Protein AF-K0TQQ1-F1 (afdb_monomer)

Organism: Thalassiosira oceanica (NCBI:txid159749)

Solvent-accessible surface area (backbone atoms only — not comparable to full-atom values): 15771 Å² total; per-residue (Å²): 135,83,80,78,79,53,70,60,58,41,36,35,46,51,37,26,49,46,42,56,73,59,80,45,99,63,53,73,68,54,31,51,54,29,46,53,53,37,49,53,55,50,52,54,41,43,74,73,67,47,50,73,66,57,50,53,50,52,37,48,56,51,58,74,69,50,59,64,51,52,68,71,52,56,49,26,61,75,73,63,38,57,64,65,47,47,65,67,34,40,88,76,68,37,65,69,63,57,68,18,22,38,92,35,50,33,34,59,57,32,58,31,28,50,69,62,42,49,69,62,41,49,43,43,40,54,75,57,45,71,60,70,49,55,22,43,64,48,43,32,23,55,52,36,20,48,74,68,34,57,80,80,52,86,39,70,43,42,43,49,42,38,22,45,50,43,76,82,80,72,86,29,61,68,70,49,22,56,53,43,52,53,50,51,73,50,35,77,50,63,79,38,96,51,34,46,22,26,22,28,30,33,85,42,81,94,48,62,88,48,46,75,40,49,24,38,26,74,39,76,39,73,98,74,58,27,34,36,33,29,33,67,54,82,59,52,71,51,76,40,52,74,80,25,57,40,89,48,44,30,41,56,69,52,52,67,48,48,69,48,77,55,97,92,38,81,46,80,47,76,41,89,41,60,69,57,34,30,48,54,50,53,54,68,75,73,111

Sequence (287 aa):
HRAKPSKEVLSQIDTYSAQVQGLKGIDEDGKMKCMVKLQELWSSLLNKGYTEDEIVDMVQEYRDSQNLMPAVIADALLDKDTQTILDWLGSPVDAGKLNCVYYGEATMLHITARHGNKELATLLLQYGADIDAYDSQGGPPILYALGQSHVLLVNEIVALLYEWGASLEHHVPGEAGAKLDINLQSLPMFHNEFVKRRCEIVNLNQRRDLIGQTCIVEKYIARKDRYKVTTEHARETFLVGRNNLKRRDRTPDDPGYYVTFEDGEYKRHTFESNGECQEFVRNLRSG

Structure (mmCIF, N/CA/C/O backbone):
data_AF-K0TQQ1-F1
#
_entry.id   AF-K0TQQ1-F1
#
loop_
_atom_site.group_PDB
_atom_site.id
_atom_site.type_symbol
_atom_site.label_atom_id
_atom_site.label_alt_id
_atom_site.label_comp_id
_atom_site.label_asym_id
_atom_site.label_entity_id
_atom_site.label_seq_id
_atom_site.pdbx_PDB_ins_code
_atom_site.Cartn_x
_atom_site.Cartn_y
_atom_site.Cartn_z
_atom_site.occupancy
_atom_site.B_iso_or_equiv
_atom_site.auth_seq_id
_atom_site.auth_comp_id
_atom_site.auth_asym_id
_atom_site.auth_atom_id
_atom_site.pdbx_PDB_model_num
ATOM 1 N N . HIS A 1 1 ? 23.947 -24.236 -23.560 1.00 59.44 1 HIS A N 1
ATOM 2 C CA . HIS A 1 1 ? 22.988 -23.118 -23.480 1.00 59.44 1 HIS A CA 1
ATOM 3 C C . HIS A 1 1 ? 23.346 -22.244 -22.293 1.00 59.44 1 HIS A C 1
ATOM 5 O O . HIS A 1 1 ? 23.400 -22.749 -21.178 1.00 59.44 1 HIS A O 1
ATOM 11 N N . ARG A 1 2 ? 23.665 -20.972 -22.540 1.00 79.69 2 ARG A N 1
ATOM 12 C CA . ARG A 1 2 ? 23.906 -19.969 -21.496 1.00 79.69 2 ARG A CA 1
ATOM 13 C C . ARG A 1 2 ? 22.564 -19.601 -20.854 1.00 79.69 2 ARG A C 1
ATOM 15 O O . ARG A 1 2 ? 21.592 -19.408 -21.579 1.00 79.69 2 ARG A O 1
ATOM 22 N N . ALA A 1 3 ? 22.492 -19.550 -19.525 1.00 84.56 3 ALA A N 1
ATOM 23 C CA . ALA A 1 3 ? 21.268 -19.147 -18.830 1.00 84.56 3 ALA A CA 1
ATOM 24 C C . ALA A 1 3 ? 20.987 -17.663 -19.097 1.00 84.56 3 ALA A C 1
ATOM 26 O O . ALA A 1 3 ? 21.895 -16.845 -18.905 1.00 84.56 3 ALA A O 1
ATOM 27 N N . LYS A 1 4 ? 19.761 -17.335 -19.537 1.00 88.25 4 LYS A N 1
ATOM 28 C CA . LYS A 1 4 ? 19.318 -15.946 -19.747 1.00 88.25 4 LYS A CA 1
ATOM 29 C C . LYS A 1 4 ? 19.509 -15.130 -18.455 1.00 88.25 4 LYS A C 1
ATOM 31 O O . LYS A 1 4 ? 19.364 -15.701 -17.369 1.00 88.25 4 LYS A O 1
ATOM 36 N N . PRO A 1 5 ? 19.853 -13.831 -18.539 1.00 91.94 5 PRO A N 1
ATOM 37 C CA . PRO A 1 5 ? 19.873 -12.961 -17.368 1.00 91.94 5 PRO A CA 1
ATOM 38 C C . PRO A 1 5 ? 18.491 -12.931 -16.713 1.00 91.94 5 PRO A C 1
ATOM 40 O O . PRO A 1 5 ? 17.479 -13.154 -17.379 1.00 91.94 5 PRO A O 1
ATOM 43 N N . SER A 1 6 ? 18.449 -12.674 -15.408 1.00 91.19 6 SER A N 1
ATOM 44 C CA . SER A 1 6 ? 17.175 -12.554 -14.704 1.00 91.19 6 SER A CA 1
ATOM 45 C C . SER A 1 6 ? 16.452 -11.261 -15.099 1.00 91.19 6 SER A C 1
ATOM 47 O O . SER A 1 6 ? 17.082 -10.315 -15.587 1.00 91.19 6 SER A O 1
ATOM 49 N N . LYS A 1 7 ? 15.131 -11.214 -14.877 1.00 88.06 7 LYS A N 1
ATOM 50 C CA . LYS A 1 7 ? 14.311 -10.025 -15.161 1.00 88.06 7 LYS A CA 1
ATOM 51 C C . LYS A 1 7 ? 14.858 -8.800 -14.418 1.00 88.06 7 LYS A C 1
ATOM 53 O O . LYS A 1 7 ? 14.960 -7.728 -15.003 1.00 88.06 7 LYS A O 1
ATOM 58 N N . GLU A 1 8 ? 15.295 -8.989 -13.175 1.00 86.56 8 GLU A N 1
ATOM 59 C CA . GLU A 1 8 ? 15.835 -7.931 -12.319 1.00 86.56 8 GLU A CA 1
ATOM 60 C C . GLU A 1 8 ? 17.095 -7.299 -12.926 1.00 86.56 8 GLU A C 1
ATOM 62 O O . GLU A 1 8 ? 17.234 -6.079 -12.939 1.00 86.56 8 GLU A O 1
ATOM 67 N N . VAL A 1 9 ? 17.997 -8.110 -13.494 1.00 90.94 9 VAL A N 1
ATOM 68 C CA . VAL A 1 9 ? 19.215 -7.602 -14.149 1.00 90.94 9 VAL A CA 1
ATOM 69 C C . VAL A 1 9 ? 18.868 -6.759 -15.377 1.00 90.94 9 VAL A C 1
ATOM 71 O O . VAL A 1 9 ? 19.431 -5.680 -15.555 1.00 90.94 9 VAL A O 1
ATOM 74 N N . LEU A 1 10 ? 17.939 -7.226 -16.218 1.00 93.19 10 LEU A N 1
ATOM 75 C CA . LEU A 1 10 ? 17.518 -6.497 -17.422 1.00 93.19 10 LEU A CA 1
ATOM 76 C C . LEU A 1 10 ? 16.821 -5.176 -17.062 1.00 93.19 10 LEU A C 1
ATOM 78 O O . LEU A 1 10 ? 17.121 -4.138 -17.649 1.00 93.19 10 LEU A O 1
ATOM 82 N N . SER A 1 11 ? 15.973 -5.204 -16.035 1.00 90.06 11 SER A N 1
ATOM 83 C CA . SER A 1 11 ? 15.287 -4.038 -15.472 1.00 90.06 11 SER A CA 1
ATOM 84 C C . SER A 1 11 ? 16.245 -2.980 -14.922 1.00 90.06 11 SER A C 1
ATOM 86 O O . SER A 1 11 ? 16.080 -1.780 -15.168 1.00 90.06 11 SER A O 1
ATOM 88 N N . GLN A 1 12 ? 17.300 -3.406 -14.221 1.00 90.50 12 GLN A N 1
ATOM 89 C CA . GLN A 1 12 ? 18.336 -2.502 -13.721 1.00 90.50 12 GLN A CA 1
ATOM 90 C C . GLN A 1 12 ? 19.129 -1.857 -14.858 1.00 90.50 12 GLN A C 1
ATOM 92 O O . GLN A 1 12 ? 19.356 -0.647 -14.829 1.00 90.50 12 GLN A O 1
ATOM 97 N N . ILE A 1 13 ? 19.514 -2.638 -15.875 1.00 93.50 13 ILE A N 1
ATOM 98 C CA . ILE A 1 13 ? 20.208 -2.112 -17.058 1.00 93.50 13 ILE A CA 1
ATOM 99 C C . ILE A 1 13 ? 19.345 -1.064 -17.761 1.00 93.50 13 ILE A C 1
ATOM 101 O O . ILE A 1 13 ? 19.844 0.021 -18.070 1.00 93.50 13 ILE A O 1
ATOM 105 N N . ASP A 1 14 ? 18.062 -1.354 -17.978 1.00 90.81 14 ASP A N 1
ATOM 106 C CA . ASP A 1 14 ? 17.124 -0.411 -18.583 1.00 90.81 14 ASP A CA 1
ATOM 107 C C . ASP A 1 14 ? 17.037 0.899 -17.782 1.00 90.81 14 ASP A C 1
ATOM 109 O O 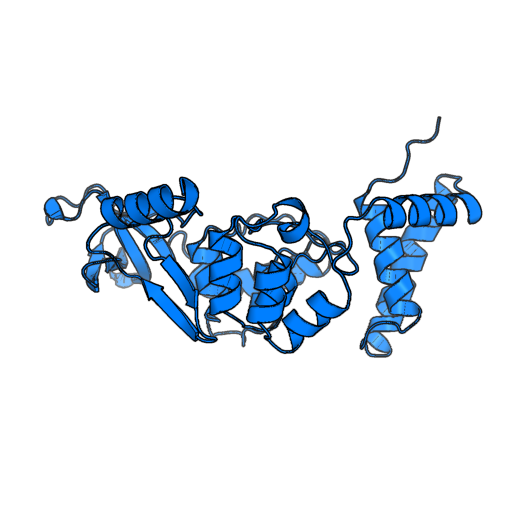. ASP A 1 14 ? 17.231 1.999 -18.310 1.00 90.81 14 ASP A O 1
ATOM 113 N N . THR A 1 15 ? 16.843 0.772 -16.469 1.00 87.69 15 THR A N 1
ATOM 114 C CA . THR A 1 15 ? 16.672 1.908 -15.558 1.00 87.69 15 THR A CA 1
ATOM 115 C C . THR A 1 15 ? 17.896 2.813 -15.519 1.00 87.69 15 THR A C 1
ATOM 117 O O . THR A 1 15 ? 17.761 4.032 -15.671 1.00 87.69 15 THR A O 1
ATOM 120 N N . TYR A 1 16 ? 19.090 2.239 -15.340 1.00 89.81 16 TYR A N 1
ATOM 121 C CA . TYR A 1 16 ? 20.320 3.025 -15.306 1.00 89.81 16 TYR A CA 1
ATOM 122 C C . TYR A 1 16 ? 20.626 3.638 -16.674 1.00 89.81 16 TYR A C 1
ATOM 124 O O . TYR A 1 16 ? 21.074 4.780 -16.730 1.00 89.81 16 TYR A O 1
ATOM 132 N N . SER A 1 17 ? 20.314 2.950 -17.779 1.00 89.62 17 SER A N 1
ATOM 133 C CA . SER A 1 17 ? 20.465 3.515 -19.128 1.00 89.62 17 SER A CA 1
ATOM 134 C C . SER A 1 17 ? 19.615 4.776 -19.307 1.00 89.62 17 SER A C 1
ATOM 136 O O . SER A 1 17 ? 20.131 5.809 -19.735 1.00 89.62 17 SER A O 1
ATOM 138 N N . ALA A 1 18 ? 18.338 4.734 -18.908 1.00 83.50 18 ALA A N 1
ATOM 139 C CA . ALA A 1 18 ? 17.440 5.889 -18.987 1.00 83.50 18 ALA A CA 1
ATOM 140 C C . ALA A 1 18 ? 17.898 7.060 -18.093 1.00 83.50 18 ALA A C 1
ATOM 142 O O . ALA A 1 18 ? 17.790 8.228 -18.475 1.00 83.50 18 ALA A O 1
ATOM 143 N N . GLN A 1 19 ? 18.433 6.757 -16.907 1.00 81.44 19 GLN A N 1
ATOM 144 C CA . GLN A 1 19 ? 18.984 7.750 -15.981 1.00 81.44 19 GLN A CA 1
ATOM 145 C C . GLN A 1 19 ? 20.238 8.436 -16.543 1.00 81.44 19 GLN A C 1
ATOM 147 O O . GLN A 1 19 ? 20.329 9.663 -16.512 1.00 81.44 19 GLN A O 1
ATOM 152 N N . VAL A 1 20 ? 21.168 7.670 -17.121 1.00 85.06 20 VAL A N 1
ATOM 153 C CA . VAL A 1 20 ? 22.395 8.201 -17.740 1.00 85.06 20 VAL A CA 1
ATOM 154 C C . VAL A 1 20 ? 22.085 9.062 -18.967 1.00 85.06 20 VAL A C 1
ATOM 156 O O . VAL A 1 20 ? 22.700 10.110 -19.149 1.00 85.06 20 VAL A O 1
ATOM 159 N N . GLN A 1 21 ? 21.095 8.676 -19.776 1.00 80.44 21 GLN A N 1
ATOM 160 C CA . GLN A 1 21 ? 20.674 9.424 -20.969 1.00 80.44 21 GLN A CA 1
ATOM 161 C C . GLN A 1 21 ? 19.912 10.728 -20.654 1.00 80.44 21 GLN A C 1
ATOM 163 O O . GLN A 1 21 ? 19.548 11.461 -21.570 1.00 80.44 21 GLN A O 1
ATOM 168 N N . GLY A 1 22 ? 19.699 11.058 -19.374 1.00 63.69 22 GLY A N 1
ATOM 169 C CA .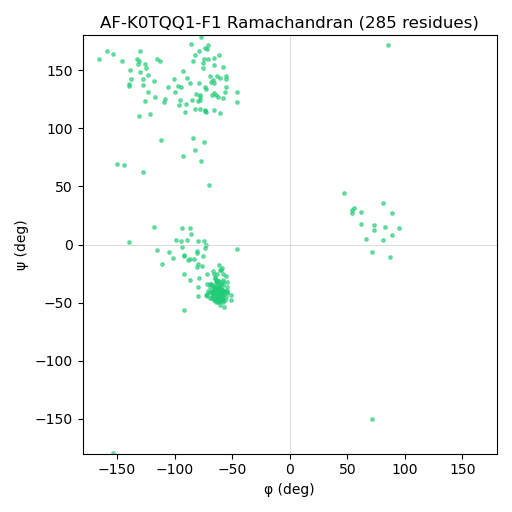 GLY A 1 22 ? 19.144 12.347 -18.956 1.00 63.69 22 GLY A CA 1
ATOM 170 C C . GLY A 1 22 ? 17.619 12.442 -19.010 1.00 63.69 22 GLY A C 1
ATOM 171 O O . GLY A 1 22 ? 17.081 13.538 -18.892 1.00 63.69 22 GLY A O 1
ATOM 172 N N . LEU A 1 23 ? 16.906 11.317 -19.126 1.00 55.50 23 LEU A N 1
ATOM 173 C CA . LEU A 1 23 ? 15.436 11.296 -19.096 1.00 55.50 23 LEU A CA 1
ATOM 174 C C . LEU A 1 23 ? 14.854 11.522 -17.682 1.00 55.50 23 LEU A C 1
ATOM 176 O O . LEU A 1 23 ? 13.636 11.567 -17.521 1.00 55.50 23 LEU A O 1
ATOM 180 N N . LYS A 1 24 ? 15.690 11.658 -16.639 1.00 57.50 24 LYS A N 1
ATOM 181 C CA . LYS A 1 24 ? 15.266 11.859 -15.240 1.00 57.50 24 LYS A CA 1
ATOM 182 C C . LYS A 1 24 ? 16.132 12.909 -14.531 1.00 57.50 24 LYS A C 1
ATOM 184 O O . LYS A 1 24 ? 17.340 12.949 -14.733 1.00 57.50 24 LYS A O 1
ATOM 189 N N . GLY A 1 25 ? 15.509 13.725 -13.673 1.00 56.88 25 GLY A N 1
ATOM 190 C CA . GLY A 1 25 ? 16.102 14.847 -12.922 1.00 56.88 25 GLY A CA 1
ATOM 191 C C . GLY A 1 25 ? 17.083 14.463 -11.805 1.00 56.88 25 GLY A C 1
ATOM 192 O O . GLY A 1 25 ? 16.920 14.898 -10.669 1.00 56.88 25 GLY A O 1
ATOM 193 N N . ILE A 1 26 ? 18.073 13.628 -12.119 1.00 65.75 26 ILE A N 1
ATOM 194 C CA . ILE A 1 26 ? 19.202 13.307 -11.242 1.00 65.75 26 ILE A CA 1
ATOM 195 C C . ILE A 1 26 ? 20.350 14.298 -11.465 1.00 65.75 26 ILE A C 1
ATOM 197 O O . ILE A 1 26 ? 20.601 14.734 -12.592 1.00 65.75 26 ILE A O 1
ATOM 201 N N . ASP A 1 27 ? 21.034 14.657 -10.382 1.00 76.19 27 ASP A N 1
ATOM 202 C CA . ASP A 1 27 ? 22.231 15.493 -10.434 1.00 76.19 27 ASP A CA 1
ATOM 203 C C . ASP A 1 27 ? 23.426 14.733 -11.039 1.00 76.19 27 ASP A C 1
ATOM 205 O O . ASP A 1 27 ? 23.366 13.531 -11.311 1.00 76.19 27 ASP A O 1
ATOM 209 N N . GLU A 1 28 ? 24.522 15.446 -11.300 1.00 79.75 28 GLU A N 1
ATOM 210 C CA . GLU A 1 28 ? 25.707 14.863 -11.945 1.00 79.75 28 GLU A CA 1
ATOM 211 C C . GLU A 1 28 ? 26.352 13.740 -11.107 1.00 79.75 28 GLU A C 1
ATOM 213 O O . GLU A 1 28 ? 26.854 12.765 -11.668 1.00 79.75 28 GLU A O 1
ATOM 218 N N . ASP A 1 29 ? 26.278 13.816 -9.773 1.00 81.00 29 ASP A N 1
ATOM 219 C CA . ASP A 1 29 ? 26.735 12.742 -8.878 1.00 81.00 29 ASP A CA 1
ATOM 220 C C . ASP A 1 29 ? 25.858 11.486 -9.014 1.00 81.00 29 ASP A C 1
ATOM 222 O O . ASP A 1 29 ? 26.361 10.369 -9.173 1.00 81.00 29 ASP A O 1
ATOM 226 N N . GLY A 1 30 ? 24.534 11.663 -9.037 1.00 78.69 30 GLY A N 1
ATOM 227 C CA . GLY A 1 30 ? 23.570 10.601 -9.293 1.00 78.69 30 GLY A CA 1
ATOM 228 C C . GLY A 1 30 ? 23.772 9.948 -10.659 1.00 78.69 30 GLY A C 1
ATOM 229 O O . GLY A 1 30 ? 23.767 8.718 -10.752 1.00 78.69 30 GLY A O 1
ATOM 230 N N . LYS A 1 31 ? 24.021 10.738 -11.713 1.00 82.25 31 LYS A N 1
ATOM 231 C CA . LYS A 1 31 ? 24.336 10.210 -13.053 1.00 82.25 31 LYS A CA 1
ATOM 232 C C . LYS A 1 31 ? 25.603 9.368 -13.039 1.00 82.25 31 LYS A C 1
ATOM 234 O O . LYS A 1 31 ? 25.588 8.257 -13.567 1.00 82.25 31 LYS A O 1
ATOM 239 N N . MET A 1 32 ? 26.667 9.851 -12.397 1.00 85.88 32 MET A N 1
ATOM 240 C CA . MET A 1 32 ? 27.931 9.119 -12.292 1.00 85.88 32 MET A CA 1
ATOM 241 C C . MET A 1 32 ? 27.744 7.769 -11.586 1.00 85.88 32 MET A C 1
ATOM 243 O O . MET A 1 32 ? 28.218 6.742 -12.071 1.00 85.88 32 MET A O 1
ATOM 247 N N . LYS A 1 33 ? 26.985 7.734 -10.485 1.00 85.31 33 LYS A N 1
ATOM 248 C CA . LYS A 1 33 ? 26.644 6.480 -9.788 1.00 85.31 33 LYS A CA 1
ATOM 249 C C . LYS A 1 33 ? 25.890 5.502 -10.692 1.00 85.31 33 LYS A C 1
ATOM 251 O O . LYS A 1 33 ? 26.224 4.317 -10.716 1.00 85.31 33 LYS A O 1
ATOM 256 N N . CYS A 1 34 ? 24.919 5.994 -11.464 1.00 85.50 34 CYS A N 1
ATOM 257 C CA . CYS A 1 34 ? 24.172 5.174 -12.420 1.00 85.50 34 CYS A CA 1
ATOM 258 C C . CYS A 1 34 ? 25.080 4.626 -13.530 1.00 85.50 34 CYS A C 1
ATOM 260 O O . CYS A 1 34 ? 24.966 3.453 -13.874 1.00 85.50 34 CYS A O 1
ATOM 262 N N . MET A 1 35 ? 26.018 5.431 -14.046 1.00 90.31 35 MET A N 1
ATOM 263 C CA . MET A 1 35 ? 26.999 4.982 -15.044 1.00 90.31 35 MET A CA 1
ATOM 264 C C . MET A 1 35 ? 27.863 3.834 -14.521 1.00 90.31 35 MET A C 1
ATOM 266 O O . MET A 1 35 ? 28.037 2.839 -15.221 1.00 90.31 35 MET A O 1
ATOM 270 N N . VAL A 1 36 ? 28.370 3.941 -13.289 1.00 91.88 36 VAL A N 1
ATOM 271 C CA . VAL A 1 36 ? 29.184 2.881 -12.672 1.00 91.88 36 VAL A CA 1
ATOM 272 C C . VAL A 1 36 ? 28.375 1.590 -12.536 1.00 91.88 36 VAL A C 1
ATOM 274 O O . VAL A 1 36 ? 28.842 0.526 -12.937 1.00 91.88 36 VAL A O 1
ATOM 277 N N . LYS A 1 37 ? 27.136 1.675 -12.038 1.00 90.69 37 LYS A N 1
ATOM 278 C CA . LYS A 1 37 ? 26.251 0.508 -11.893 1.00 90.69 37 LYS A CA 1
ATOM 279 C C . LYS A 1 37 ? 25.905 -0.134 -13.233 1.00 90.69 37 L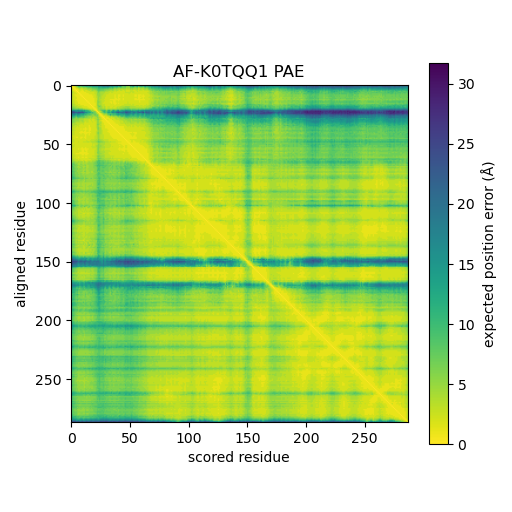YS A C 1
ATOM 281 O O . LYS A 1 37 ? 25.939 -1.358 -13.358 1.00 90.69 37 LYS A O 1
ATOM 286 N N . LEU A 1 38 ? 25.626 0.683 -14.246 1.00 93.75 38 LEU A N 1
ATOM 287 C CA . LEU A 1 38 ? 25.400 0.215 -15.607 1.00 93.75 38 LEU A CA 1
ATOM 288 C C . LEU A 1 38 ? 26.634 -0.528 -16.133 1.00 93.75 38 LEU A C 1
ATOM 290 O O . LEU A 1 38 ? 26.512 -1.651 -16.615 1.00 93.75 38 LEU A O 1
ATOM 294 N N . GLN A 1 39 ? 27.829 0.042 -15.964 1.00 94.81 39 GLN A N 1
ATOM 295 C CA . GLN A 1 39 ? 29.080 -0.582 -16.392 1.00 94.81 39 GLN A CA 1
ATOM 296 C C . GLN A 1 39 ? 29.341 -1.922 -15.684 1.00 94.81 39 GLN A C 1
ATOM 298 O O . GLN A 1 39 ? 29.777 -2.875 -16.333 1.00 94.81 39 GLN A O 1
ATOM 303 N N . GLU A 1 40 ? 29.061 -2.026 -14.382 1.00 95.00 40 GLU A N 1
ATOM 304 C CA . GLU A 1 40 ? 29.179 -3.274 -13.612 1.00 95.00 40 GLU A CA 1
ATOM 305 C C . GLU A 1 40 ? 28.270 -4.379 -14.179 1.00 95.00 40 GLU A C 1
ATOM 307 O O . GLU A 1 40 ? 28.724 -5.506 -14.410 1.00 95.00 40 GLU A O 1
ATOM 312 N N . LEU A 1 41 ? 27.000 -4.056 -14.449 1.00 95.19 41 LEU A N 1
ATOM 313 C CA . LEU A 1 41 ? 26.023 -5.003 -14.995 1.00 95.19 41 LEU A CA 1
ATOM 314 C C . LEU A 1 41 ? 26.397 -5.452 -16.411 1.00 95.19 41 LEU A C 1
ATOM 316 O O . LEU A 1 41 ? 26.406 -6.653 -16.688 1.00 95.19 41 LEU A O 1
ATOM 320 N N . TRP A 1 42 ? 26.778 -4.510 -17.277 1.00 96.62 42 TRP A N 1
ATOM 321 C CA . TRP A 1 42 ? 27.247 -4.815 -18.630 1.00 96.62 42 TRP A CA 1
ATOM 322 C C . TRP A 1 42 ? 28.489 -5.703 -18.602 1.00 96.62 42 TRP A C 1
ATOM 324 O O . TRP A 1 42 ? 28.502 -6.758 -19.231 1.00 96.62 42 TRP A O 1
ATOM 334 N N . SER A 1 43 ? 29.494 -5.354 -17.796 1.00 96.25 43 SER A N 1
ATOM 335 C CA . SER A 1 43 ? 30.724 -6.147 -17.662 1.00 96.25 43 SER A CA 1
ATOM 336 C C . SER A 1 43 ? 30.436 -7.567 -17.166 1.00 96.25 43 SER A C 1
ATOM 338 O O . SER A 1 43 ? 31.029 -8.530 -17.649 1.00 96.25 43 SER A O 1
ATOM 340 N N . SER A 1 44 ? 29.494 -7.726 -16.231 1.00 95.62 44 SER A N 1
ATOM 341 C CA . SER A 1 44 ? 29.055 -9.037 -15.739 1.00 95.62 44 SER A CA 1
ATOM 342 C C . SER A 1 44 ? 28.445 -9.904 -16.847 1.00 95.62 44 SER A C 1
ATOM 344 O O . SER A 1 44 ? 28.741 -11.099 -16.930 1.00 95.62 44 SER A O 1
ATOM 346 N N . LEU A 1 45 ? 27.630 -9.320 -17.732 1.00 96.56 45 LEU A N 1
ATOM 347 C CA . LEU A 1 45 ? 27.042 -10.035 -18.867 1.00 96.56 45 LEU A CA 1
ATOM 348 C C . LEU A 1 45 ? 28.077 -10.339 -19.959 1.00 96.56 45 LEU A C 1
ATOM 350 O O . LEU A 1 45 ? 28.151 -11.482 -20.413 1.00 96.56 45 LEU A O 1
ATOM 354 N N . LEU A 1 46 ? 28.937 -9.382 -20.309 1.00 96.06 46 LEU A N 1
ATOM 355 C CA . LEU A 1 46 ? 30.032 -9.595 -21.262 1.00 96.06 46 LEU A CA 1
ATOM 356 C C . LEU A 1 46 ? 30.969 -10.724 -20.795 1.00 96.06 46 LEU A C 1
ATOM 358 O O . LEU A 1 46 ? 31.300 -11.622 -21.566 1.00 96.06 46 LEU A O 1
ATOM 362 N N . ASN A 1 47 ? 31.305 -10.769 -19.501 1.00 95.31 47 ASN A N 1
ATOM 363 C CA . ASN A 1 47 ? 32.113 -11.844 -18.908 1.00 95.31 47 ASN A CA 1
ATOM 364 C C . ASN A 1 47 ? 31.410 -13.213 -18.918 1.00 95.31 47 ASN A C 1
ATOM 366 O O . ASN A 1 47 ? 32.072 -14.251 -18.930 1.00 95.31 47 ASN A O 1
ATOM 370 N N . LYS A 1 48 ? 30.071 -13.242 -18.941 1.00 95.25 48 LYS A N 1
ATOM 371 C CA . LYS A 1 48 ? 29.274 -14.461 -19.174 1.00 95.25 48 LYS A CA 1
ATOM 372 C C . LYS A 1 48 ? 29.186 -14.833 -20.664 1.00 95.25 48 LYS A C 1
ATOM 374 O O . LYS A 1 48 ? 28.517 -15.809 -21.009 1.00 95.25 48 LYS A O 1
ATOM 379 N N . GLY A 1 49 ? 29.858 -14.079 -21.532 1.00 94.94 49 GLY A N 1
ATOM 380 C CA . GLY A 1 49 ? 29.988 -14.304 -22.967 1.00 94.94 49 GLY A CA 1
ATOM 381 C C . GLY A 1 49 ? 28.895 -13.662 -23.815 1.00 94.94 49 GLY A C 1
ATOM 382 O O . GLY A 1 49 ? 28.804 -14.015 -24.987 1.00 94.94 49 GLY A O 1
ATOM 383 N N . TYR A 1 50 ? 28.021 -12.823 -23.239 1.00 96.69 50 TYR A N 1
ATOM 384 C CA . TYR A 1 50 ? 27.024 -12.072 -24.015 1.00 96.69 50 TYR A CA 1
ATOM 385 C C . TYR A 1 50 ? 27.720 -11.045 -24.912 1.00 96.69 50 TYR A C 1
ATOM 387 O O . TYR A 1 50 ? 28.709 -10.453 -24.488 1.00 96.69 50 TYR A O 1
ATOM 395 N N . THR A 1 51 ? 27.230 -10.836 -26.134 1.00 96.94 51 THR A N 1
ATOM 396 C CA . THR A 1 51 ? 27.648 -9.691 -26.959 1.00 96.94 51 THR A CA 1
ATOM 397 C C . THR A 1 51 ? 26.867 -8.438 -26.566 1.00 96.94 51 THR A C 1
ATOM 399 O O . THR A 1 51 ? 25.830 -8.525 -25.910 1.00 96.94 51 THR A O 1
ATOM 402 N N . GLU A 1 52 ? 27.354 -7.262 -26.966 1.00 96.00 52 GLU A N 1
ATOM 403 C CA . GLU A 1 52 ? 26.625 -6.005 -26.749 1.00 96.00 52 GLU A CA 1
ATOM 404 C C . GLU A 1 52 ? 25.245 -6.036 -27.420 1.00 96.00 52 GLU A C 1
ATOM 406 O O . GLU A 1 52 ? 24.254 -5.727 -26.763 1.00 96.00 52 GLU A O 1
ATOM 411 N N . ASP A 1 53 ? 25.167 -6.510 -28.669 1.00 96.88 53 ASP A N 1
ATOM 412 C CA . ASP A 1 53 ? 23.903 -6.653 -29.405 1.00 96.88 53 ASP A CA 1
ATOM 413 C C . ASP A 1 53 ? 22.919 -7.580 -28.675 1.00 96.88 53 ASP A C 1
ATOM 415 O O . ASP A 1 53 ? 21.760 -7.226 -28.490 1.00 96.88 53 ASP A O 1
ATOM 419 N N . GLU A 1 54 ? 23.387 -8.724 -28.156 1.00 96.25 54 GLU A N 1
ATOM 420 C CA . GLU A 1 54 ? 22.535 -9.632 -27.379 1.00 96.25 54 GLU A CA 1
ATOM 421 C C . GLU A 1 54 ? 21.991 -8.962 -26.108 1.00 96.25 54 GLU A C 1
ATOM 423 O O . GLU A 1 54 ? 20.852 -9.214 -25.716 1.00 96.25 54 GLU A O 1
ATOM 428 N N . ILE A 1 55 ? 22.793 -8.131 -25.432 1.00 96.06 55 ILE A N 1
ATOM 429 C CA . ILE A 1 55 ? 22.351 -7.397 -24.238 1.00 96.06 55 ILE A CA 1
ATOM 430 C C . ILE A 1 55 ? 21.289 -6.365 -24.621 1.00 96.06 55 ILE A C 1
ATOM 432 O O . ILE A 1 55 ? 20.260 -6.290 -23.948 1.00 96.06 55 ILE A O 1
ATOM 436 N N . VAL A 1 56 ? 21.515 -5.600 -25.692 1.00 95.31 56 VAL A N 1
ATOM 437 C CA . VAL A 1 56 ? 20.561 -4.600 -26.195 1.00 95.31 56 VAL A CA 1
ATOM 438 C C . VAL A 1 56 ? 19.238 -5.258 -26.574 1.00 95.31 56 VAL A C 1
ATOM 440 O O . VAL A 1 56 ? 18.192 -4.799 -26.115 1.00 95.31 56 VAL A O 1
ATOM 443 N N . ASP A 1 57 ? 19.282 -6.360 -27.323 1.00 96.06 57 ASP A N 1
ATOM 444 C CA . ASP A 1 57 ? 18.092 -7.098 -27.744 1.00 96.06 57 ASP A CA 1
ATOM 445 C C . ASP A 1 57 ? 17.310 -7.626 -26.536 1.00 96.06 57 ASP A C 1
ATOM 447 O O . ASP A 1 57 ? 16.102 -7.423 -26.445 1.00 96.06 57 ASP A O 1
ATOM 451 N N . MET A 1 58 ? 17.984 -8.221 -25.544 1.00 95.81 58 MET A N 1
ATOM 452 C CA . MET A 1 58 ? 17.317 -8.702 -24.325 1.00 95.81 58 MET A CA 1
ATOM 453 C C . MET A 1 58 ? 16.693 -7.570 -23.498 1.00 95.81 58 MET A C 1
ATOM 455 O O . MET A 1 58 ? 15.631 -7.758 -22.905 1.00 95.81 58 MET A O 1
ATOM 459 N N . VAL A 1 59 ? 17.342 -6.403 -23.423 1.00 93.50 59 VAL A N 1
ATOM 460 C CA . VAL A 1 59 ? 16.790 -5.228 -22.729 1.00 93.50 59 VAL A CA 1
ATOM 461 C C . VAL A 1 59 ? 15.591 -4.667 -23.495 1.00 93.50 59 VAL A C 1
ATOM 463 O O . VAL A 1 59 ? 14.614 -4.249 -22.875 1.00 93.50 59 VAL A O 1
ATOM 466 N N . GLN A 1 60 ? 15.626 -4.690 -24.827 1.00 92.38 60 GLN A N 1
ATOM 467 C CA . GLN A 1 60 ? 14.501 -4.259 -25.648 1.00 92.38 60 GLN A CA 1
ATOM 468 C C . GLN A 1 60 ? 13.312 -5.225 -25.537 1.00 92.38 60 GLN A C 1
ATOM 470 O O . GLN A 1 60 ? 12.205 -4.777 -25.255 1.00 92.38 60 GLN A O 1
ATOM 475 N N . GLU A 1 61 ? 13.543 -6.540 -25.621 1.00 93.25 61 GLU A N 1
ATOM 476 C CA . GLU A 1 61 ? 12.522 -7.566 -25.350 1.00 93.25 61 GLU A CA 1
ATOM 477 C C . GLU A 1 61 ? 11.899 -7.377 -23.958 1.00 93.25 61 GLU A C 1
ATOM 479 O O . GLU A 1 61 ? 10.683 -7.483 -23.777 1.00 93.25 61 GLU A O 1
ATOM 484 N N . TYR A 1 62 ? 12.731 -7.063 -22.960 1.00 91.56 62 TYR A N 1
ATOM 485 C CA . TYR A 1 62 ? 12.272 -6.760 -21.611 1.00 91.56 62 TYR A CA 1
ATOM 486 C C . TYR A 1 62 ? 11.339 -5.540 -21.582 1.00 91.56 62 TYR A C 1
ATOM 488 O O . TYR A 1 62 ? 10.257 -5.641 -20.994 1.00 91.56 62 TYR A O 1
ATOM 496 N N . ARG A 1 63 ? 11.707 -4.424 -22.229 1.00 87.69 63 ARG A N 1
ATOM 497 C CA . ARG A 1 63 ? 10.866 -3.214 -22.319 1.00 87.69 63 ARG A CA 1
ATOM 498 C C . ARG A 1 63 ? 9.527 -3.505 -22.976 1.00 87.69 63 ARG A C 1
ATOM 500 O O . ARG A 1 63 ? 8.495 -3.130 -22.428 1.00 87.69 63 ARG A O 1
ATOM 507 N N . ASP A 1 64 ? 9.554 -4.209 -24.101 1.00 89.06 64 ASP A N 1
ATOM 508 C CA . ASP A 1 64 ? 8.361 -4.521 -24.889 1.00 89.06 64 ASP A CA 1
ATOM 509 C C . ASP A 1 64 ? 7.406 -5.464 -24.135 1.00 89.06 64 ASP A C 1
ATOM 511 O O . ASP A 1 64 ? 6.204 -5.480 -24.392 1.00 89.06 64 ASP A O 1
ATOM 515 N N . SER A 1 65 ? 7.926 -6.225 -23.164 1.00 89.19 65 SER A N 1
ATOM 516 C CA . SER A 1 65 ? 7.124 -7.076 -22.277 1.00 89.19 65 SER A CA 1
ATOM 517 C C . SER A 1 65 ? 6.504 -6.347 -21.078 1.00 89.19 65 SER A C 1
ATOM 519 O O . SER A 1 65 ? 5.659 -6.930 -20.393 1.00 89.19 65 SER A O 1
ATOM 521 N N . GLN A 1 66 ? 6.915 -5.106 -20.778 1.00 86.62 66 GLN A N 1
ATOM 522 C CA . GLN A 1 66 ? 6.388 -4.376 -19.624 1.00 86.62 66 GLN A CA 1
ATOM 523 C C . GLN A 1 66 ? 5.008 -3.785 -19.915 1.00 86.62 66 GLN A C 1
ATOM 525 O O . GLN A 1 66 ? 4.758 -3.180 -20.956 1.00 86.62 66 GLN A O 1
ATOM 530 N N . ASN A 1 67 ? 4.123 -3.871 -18.924 1.00 89.12 67 ASN A N 1
ATOM 531 C CA . ASN A 1 67 ? 2.864 -3.139 -18.926 1.00 89.12 67 ASN A CA 1
ATOM 532 C C . ASN A 1 67 ? 3.105 -1.704 -18.435 1.00 89.12 67 ASN A C 1
ATOM 534 O O . ASN A 1 67 ? 2.955 -1.406 -17.247 1.00 89.12 67 ASN A O 1
ATOM 538 N N . LEU A 1 68 ? 3.575 -0.844 -19.339 1.00 89.94 68 LEU A N 1
ATOM 539 C CA . LEU A 1 68 ? 3.991 0.511 -18.994 1.00 89.94 68 LEU A CA 1
ATOM 540 C C . LEU A 1 68 ? 2.804 1.432 -18.704 1.00 89.94 68 LEU A C 1
ATOM 542 O O . LEU A 1 68 ? 1.831 1.503 -19.455 1.00 89.94 68 LEU A O 1
ATOM 546 N N . MET A 1 69 ? 2.940 2.200 -17.628 1.00 93.06 69 MET A N 1
ATOM 547 C CA . MET A 1 69 ? 2.043 3.296 -17.296 1.00 93.06 69 MET A CA 1
ATOM 548 C C . MET A 1 69 ? 2.120 4.386 -18.379 1.00 93.06 69 MET A C 1
ATOM 550 O O . MET A 1 69 ? 3.222 4.857 -18.682 1.00 93.06 69 MET A O 1
ATOM 554 N N . PRO A 1 70 ? 0.987 4.837 -18.948 1.00 93.06 70 PRO A N 1
ATOM 555 C CA . PRO A 1 70 ? 0.986 5.949 -19.893 1.00 93.06 70 PRO A CA 1
ATOM 556 C C . PRO A 1 70 ? 1.531 7.233 -19.256 1.00 93.06 70 PRO A C 1
ATOM 558 O O . PRO A 1 70 ? 1.225 7.525 -18.101 1.00 93.06 70 PRO A O 1
ATOM 561 N N . ALA A 1 71 ? 2.269 8.041 -20.025 1.00 89.75 71 ALA A N 1
ATOM 562 C CA . ALA A 1 71 ? 2.872 9.285 -19.529 1.00 89.75 71 ALA A CA 1
ATOM 563 C C . ALA A 1 71 ? 1.844 10.231 -18.884 1.00 89.75 71 ALA A C 1
ATOM 565 O O . ALA A 1 71 ? 2.089 10.741 -17.801 1.00 89.75 71 ALA A O 1
ATOM 566 N N . VAL A 1 72 ? 0.649 10.356 -19.476 1.00 94.12 72 VAL A N 1
ATOM 567 C CA . VAL A 1 72 ? -0.448 11.170 -18.920 1.00 94.12 72 VAL A CA 1
ATOM 568 C C . VAL A 1 72 ? -0.871 10.733 -17.511 1.00 94.12 72 VAL A C 1
ATOM 570 O O . VAL A 1 72 ? -1.241 11.566 -16.693 1.00 94.12 72 VAL A O 1
ATOM 573 N N . ILE A 1 73 ? -0.782 9.436 -17.199 1.00 95.88 73 ILE A N 1
ATOM 574 C CA . ILE A 1 73 ? -1.113 8.903 -15.870 1.00 95.88 73 ILE A CA 1
ATOM 575 C C . ILE A 1 73 ? 0.043 9.125 -14.897 1.00 95.88 73 ILE A C 1
ATOM 577 O O . ILE A 1 73 ? -0.189 9.436 -13.730 1.00 95.88 73 ILE A O 1
ATOM 581 N N . ALA A 1 74 ? 1.284 9.020 -15.378 1.00 90.75 74 ALA A N 1
ATOM 582 C CA . ALA A 1 74 ? 2.451 9.388 -14.588 1.00 90.75 74 ALA A CA 1
ATOM 583 C C . ALA A 1 74 ? 2.413 10.877 -14.201 1.00 90.75 74 ALA A C 1
ATOM 585 O O . ALA A 1 74 ? 2.606 11.189 -13.031 1.00 90.75 74 ALA A O 1
ATOM 586 N N . ASP A 1 75 ? 2.086 11.773 -15.135 1.00 91.56 75 ASP A N 1
ATOM 587 C CA . ASP A 1 75 ? 1.941 13.210 -14.872 1.00 91.56 75 ASP A CA 1
ATOM 588 C C . ASP A 1 75 ? 0.787 13.484 -13.895 1.00 91.56 75 ASP A C 1
ATOM 590 O O . ASP A 1 75 ? 0.976 14.177 -12.895 1.00 91.56 75 ASP A O 1
ATOM 594 N N . ALA A 1 76 ? -0.370 12.837 -14.085 1.00 95.62 76 ALA A N 1
ATOM 595 C CA . ALA A 1 76 ? -1.504 12.944 -13.165 1.00 95.62 76 ALA A CA 1
ATOM 596 C C . ALA A 1 76 ? -1.152 12.523 -11.722 1.00 95.62 76 ALA A C 1
ATOM 598 O O . ALA A 1 76 ? -1.627 13.136 -10.762 1.00 95.62 76 ALA A O 1
ATOM 599 N N . LEU A 1 77 ? -0.279 11.521 -11.533 1.00 93.06 77 LEU A N 1
ATOM 600 C CA . LEU A 1 77 ? 0.231 11.141 -10.207 1.00 93.06 77 LEU A CA 1
ATOM 601 C C . LEU A 1 77 ? 1.083 12.246 -9.565 1.00 93.06 77 LEU A C 1
ATOM 603 O O . LEU A 1 77 ? 1.018 12.429 -8.345 1.00 93.06 77 LEU A O 1
ATOM 607 N N . LEU A 1 78 ? 1.874 12.972 -10.361 1.00 88.00 78 LEU A N 1
ATOM 608 C CA . LEU A 1 78 ? 2.702 14.086 -9.887 1.00 88.00 78 LEU A CA 1
ATOM 609 C C . LEU A 1 78 ? 1.834 15.300 -9.526 1.00 88.00 78 LEU A C 1
ATOM 611 O O . LEU A 1 78 ? 2.029 15.885 -8.457 1.00 88.00 78 LEU A O 1
ATOM 615 N N . ASP A 1 79 ? 0.846 15.601 -10.369 1.00 90.38 79 ASP A N 1
ATOM 616 C CA . ASP A 1 79 ? -0.079 16.733 -10.233 1.00 90.38 79 ASP A CA 1
ATOM 617 C C . ASP A 1 79 ? -1.223 16.470 -9.238 1.00 90.38 79 ASP A C 1
ATOM 619 O O . ASP A 1 79 ? -1.967 17.382 -8.877 1.00 90.38 79 ASP A O 1
ATOM 623 N N . LYS A 1 80 ? -1.333 15.230 -8.740 1.00 89.88 80 LYS A N 1
ATOM 624 C CA . LYS A 1 80 ? -2.400 14.749 -7.844 1.00 89.88 80 LYS A CA 1
ATOM 625 C C . LYS A 1 80 ? -3.798 14.816 -8.474 1.00 89.88 80 LYS A C 1
ATOM 627 O O . LYS A 1 80 ? -4.797 14.885 -7.753 1.00 89.88 80 LYS A O 1
ATOM 632 N N . ASP A 1 81 ? -3.874 14.726 -9.800 1.00 95.19 81 ASP A N 1
ATOM 633 C CA . ASP A 1 81 ? -5.127 14.640 -10.546 1.00 95.19 81 ASP A CA 1
ATOM 634 C C . ASP A 1 81 ? -5.742 13.244 -10.389 1.00 95.19 81 ASP A C 1
ATOM 636 O O . ASP A 1 81 ? -5.503 12.303 -11.147 1.00 95.19 81 ASP A O 1
ATOM 640 N N . THR A 1 82 ? -6.534 13.113 -9.331 1.00 96.19 82 THR A N 1
ATOM 641 C CA . THR A 1 82 ? -7.162 11.849 -8.944 1.00 96.19 82 THR A CA 1
ATOM 642 C C . THR A 1 82 ? -8.243 11.437 -9.936 1.00 96.19 82 THR A C 1
ATOM 644 O O . THR A 1 82 ? -8.384 10.247 -10.203 1.00 96.19 82 THR A O 1
ATOM 647 N N . GLN A 1 83 ? -8.967 12.396 -10.521 1.00 96.50 83 GLN A N 1
ATOM 648 C CA . GLN A 1 83 ? -10.042 12.098 -11.465 1.00 96.50 83 GLN A CA 1
ATOM 649 C C . GLN A 1 83 ? -9.479 11.413 -12.711 1.00 96.50 83 GLN A C 1
ATOM 651 O O . GLN A 1 83 ? -9.933 10.326 -13.054 1.00 96.50 83 GLN A O 1
ATOM 656 N N . THR A 1 84 ? -8.427 11.977 -13.313 1.00 97.44 84 THR A N 1
ATOM 657 C CA . THR A 1 84 ? -7.780 11.388 -14.496 1.00 97.44 84 THR A CA 1
ATOM 658 C C . THR A 1 84 ? -7.270 9.968 -14.228 1.00 97.44 84 THR A C 1
ATOM 660 O O . THR A 1 84 ? -7.417 9.080 -15.071 1.00 97.44 84 THR A O 1
ATOM 663 N N . ILE A 1 85 ? -6.702 9.719 -13.042 1.00 97.19 85 ILE A N 1
ATOM 664 C CA . ILE A 1 85 ? -6.220 8.385 -12.653 1.00 97.19 85 ILE A CA 1
ATOM 665 C C . ILE A 1 85 ? -7.387 7.398 -12.543 1.00 97.19 85 ILE A C 1
ATOM 667 O O . ILE A 1 85 ? -7.305 6.293 -13.079 1.00 97.19 85 ILE A O 1
ATOM 671 N N . LEU A 1 86 ? -8.469 7.779 -11.860 1.00 96.56 86 LEU A N 1
ATOM 672 C CA . LEU A 1 86 ? -9.623 6.905 -11.647 1.00 96.56 86 LEU A CA 1
ATOM 673 C C . LEU A 1 86 ? -10.400 6.638 -12.940 1.00 96.56 86 LEU A C 1
ATOM 675 O O . LEU A 1 86 ? -10.757 5.488 -13.196 1.00 96.56 86 LEU A O 1
ATOM 679 N N . ASP A 1 87 ? -10.583 7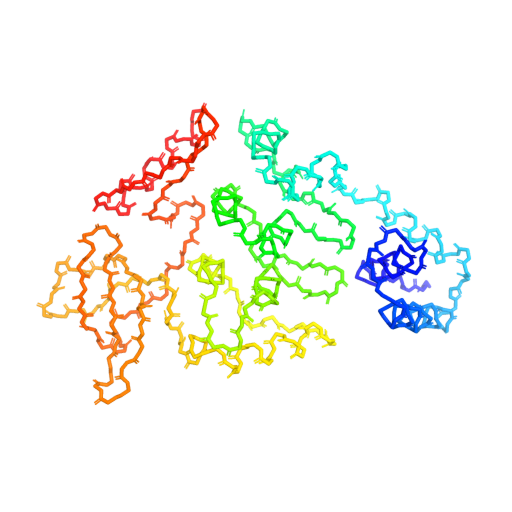.653 -13.785 1.00 96.25 87 ASP A N 1
ATOM 680 C CA . ASP A 1 87 ? -11.200 7.511 -15.109 1.00 96.25 87 ASP A CA 1
ATOM 681 C C . ASP A 1 87 ? -10.422 6.513 -15.969 1.00 96.25 87 ASP A C 1
ATOM 683 O O . ASP A 1 87 ? -11.001 5.676 -16.667 1.00 96.25 87 ASP A O 1
ATOM 687 N N . TRP A 1 88 ? -9.089 6.562 -15.890 1.00 96.88 88 TRP A N 1
ATOM 688 C CA . TRP A 1 88 ? -8.238 5.628 -16.608 1.00 96.88 88 TRP A CA 1
ATOM 689 C C . TRP A 1 88 ? -8.283 4.215 -16.026 1.00 96.88 88 TRP A C 1
ATOM 691 O O . TRP A 1 88 ? -8.390 3.263 -16.803 1.00 96.88 88 TRP A O 1
ATOM 701 N N . LEU A 1 89 ? -8.223 4.058 -14.697 1.00 96.56 89 LEU A N 1
ATOM 702 C CA . LEU A 1 89 ? -8.326 2.757 -14.021 1.00 96.56 89 LEU A CA 1
ATOM 703 C C . LEU A 1 89 ? -9.662 2.060 -14.320 1.00 96.56 89 LEU A C 1
ATOM 705 O O . LEU A 1 89 ? -9.684 0.839 -14.476 1.00 96.56 89 LEU A O 1
ATOM 709 N N . GLY A 1 90 ? -10.735 2.836 -14.478 1.00 94.44 90 GLY A N 1
ATOM 710 C CA . GLY A 1 90 ? -12.073 2.354 -14.800 1.00 94.44 90 GLY A CA 1
ATOM 711 C C . GLY A 1 90 ? -12.885 1.925 -13.575 1.00 94.44 90 GLY A C 1
ATOM 712 O O . GLY A 1 90 ? -12.386 1.858 -12.452 1.00 94.44 90 GLY A O 1
ATOM 713 N N . SER A 1 91 ? -14.165 1.636 -13.817 1.00 90.81 91 SER A N 1
ATOM 714 C CA . SER A 1 91 ? -15.106 1.109 -12.826 1.00 90.81 91 SER A CA 1
ATOM 715 C C . SER A 1 91 ? -15.842 -0.107 -13.419 1.00 90.81 91 SER A C 1
ATOM 717 O O . SER A 1 91 ? -16.612 0.077 -14.367 1.00 90.81 91 SER A O 1
ATOM 719 N N . PRO A 1 92 ? -15.589 -1.341 -12.934 1.00 91.19 92 PRO A N 1
ATOM 720 C CA . PRO A 1 92 ? -14.629 -1.689 -11.882 1.00 91.19 92 PRO A CA 1
ATOM 721 C C . PRO A 1 92 ? -13.173 -1.433 -12.304 1.00 91.19 92 PRO A C 1
ATOM 723 O O . PRO A 1 92 ? -12.865 -1.342 -13.492 1.00 91.19 92 PRO A O 1
ATOM 726 N N . VAL A 1 93 ? -12.281 -1.330 -11.315 1.00 93.88 93 VAL A N 1
ATOM 727 C CA . VAL A 1 93 ? -10.851 -1.087 -11.548 1.00 93.88 93 VAL A CA 1
ATOM 728 C C . VAL A 1 93 ? -10.229 -2.238 -12.331 1.00 93.88 93 VAL A C 1
ATOM 730 O O . VAL A 1 93 ? -10.303 -3.402 -11.932 1.00 93.88 93 VAL A O 1
ATOM 733 N N . ASP A 1 94 ? -9.568 -1.899 -13.432 1.00 94.94 94 ASP A N 1
ATOM 734 C CA . ASP A 1 94 ? -8.789 -2.837 -14.230 1.00 94.94 94 ASP A CA 1
ATOM 735 C C . ASP A 1 94 ? -7.485 -3.194 -13.495 1.00 94.94 94 ASP A C 1
ATOM 737 O O . ASP A 1 94 ? -6.603 -2.356 -13.286 1.00 94.94 94 ASP A O 1
ATOM 741 N N . ALA A 1 95 ? -7.351 -4.462 -13.100 1.00 91.25 95 ALA A N 1
ATOM 742 C CA . ALA A 1 95 ? -6.182 -4.956 -12.373 1.00 91.25 95 ALA A CA 1
ATOM 743 C C . ALA A 1 95 ? -4.882 -4.893 -13.195 1.00 91.25 95 ALA A C 1
ATOM 745 O O . ALA A 1 95 ? -3.802 -4.744 -12.624 1.00 91.25 95 ALA A O 1
ATOM 746 N N . GLY A 1 96 ? -4.964 -4.995 -14.526 1.00 92.38 96 GLY A N 1
ATOM 747 C CA . GLY A 1 96 ? -3.819 -4.795 -15.408 1.00 92.38 96 GLY A CA 1
ATOM 748 C C . GLY A 1 96 ? -3.350 -3.347 -15.348 1.00 92.38 96 GLY A C 1
ATOM 749 O O . GLY A 1 96 ? -2.167 -3.086 -15.154 1.00 92.38 96 GLY A O 1
ATOM 750 N N . LYS A 1 97 ? -4.279 -2.393 -15.418 1.00 95.56 97 LYS A N 1
ATOM 751 C CA . LYS A 1 97 ? -3.969 -0.966 -15.271 1.00 95.56 97 LYS A CA 1
ATOM 752 C C . LYS A 1 97 ? -3.447 -0.615 -13.879 1.00 95.56 97 LYS A C 1
ATOM 754 O O . LYS A 1 97 ? -2.484 0.135 -13.775 1.00 95.56 97 LYS A O 1
ATOM 759 N N . LEU A 1 98 ? -4.021 -1.174 -12.817 1.00 95.19 98 LEU A N 1
ATOM 760 C CA . LEU A 1 98 ? -3.571 -0.921 -11.443 1.00 95.19 98 LEU A CA 1
ATOM 761 C C . LEU A 1 98 ? -2.123 -1.375 -11.203 1.00 95.19 98 LEU A C 1
ATOM 763 O O . LEU A 1 98 ? -1.361 -0.693 -10.521 1.00 95.19 98 LEU A O 1
ATOM 767 N N . ASN A 1 99 ? -1.746 -2.506 -11.803 1.00 90.38 99 ASN A N 1
ATOM 768 C CA . ASN A 1 99 ? -0.416 -3.103 -11.684 1.00 90.38 99 ASN A CA 1
ATOM 769 C C . ASN A 1 99 ? 0.542 -2.671 -12.805 1.00 90.38 99 ASN A C 1
ATOM 771 O O . ASN A 1 99 ? 1.587 -3.296 -12.995 1.00 90.38 99 ASN A O 1
ATOM 775 N N . CYS A 1 100 ? 0.203 -1.628 -13.571 1.00 92.88 100 CYS A N 1
ATOM 776 C CA . CYS A 1 100 ? 1.139 -1.071 -14.538 1.00 92.88 100 CYS A CA 1
ATOM 777 C C . CYS A 1 100 ? 2.339 -0.438 -13.821 1.00 92.88 100 CYS A C 1
ATOM 779 O O . CYS A 1 100 ? 2.261 0.001 -12.667 1.00 92.88 100 CYS A O 1
ATOM 781 N N . VAL A 1 101 ? 3.463 -0.387 -14.525 1.00 92.12 101 VAL A N 1
ATOM 782 C CA . VAL A 1 101 ? 4.715 0.130 -13.980 1.00 92.12 101 VAL A CA 1
ATOM 783 C C . VAL A 1 101 ? 5.190 1.347 -14.752 1.00 92.12 101 VAL A C 1
ATOM 785 O O . VAL A 1 101 ? 5.112 1.417 -15.975 1.00 92.12 101 VAL A O 1
ATOM 788 N N . TYR A 1 102 ? 5.715 2.319 -14.025 1.00 88.44 102 TYR A N 1
ATOM 789 C CA . TYR A 1 102 ? 6.508 3.401 -14.578 1.00 88.44 102 TYR A CA 1
ATOM 790 C C . TYR A 1 102 ? 7.981 2.977 -14.694 1.00 88.44 102 TYR A C 1
ATOM 792 O O . TYR A 1 102 ? 8.378 1.917 -14.206 1.00 88.44 102 TYR A O 1
ATOM 800 N N . TYR A 1 103 ? 8.812 3.807 -15.332 1.00 80.75 103 TYR A N 1
ATOM 801 C CA . TYR A 1 103 ? 10.231 3.518 -15.558 1.00 80.75 103 TYR A CA 1
ATOM 802 C C . TYR A 1 103 ? 10.946 2.981 -14.314 1.00 80.75 103 TYR A C 1
ATOM 804 O O . TYR A 1 103 ? 11.059 3.692 -13.308 1.00 80.75 103 TYR A O 1
ATOM 812 N N . GLY A 1 104 ? 11.534 1.794 -14.460 1.00 82.06 104 GLY A N 1
ATOM 813 C CA . GLY A 1 104 ? 12.220 1.070 -13.397 1.00 82.06 104 GLY A CA 1
ATOM 814 C C . GLY A 1 104 ? 11.290 0.296 -12.474 1.00 82.06 104 GLY A C 1
ATOM 815 O O . GLY A 1 104 ? 11.569 0.235 -11.285 1.00 82.06 104 GLY A O 1
ATOM 816 N N . GLU A 1 105 ? 10.209 -0.272 -13.016 1.00 89.62 105 GLU A N 1
ATOM 817 C CA . GLU A 1 105 ? 9.223 -1.119 -12.318 1.00 89.62 105 GLU A CA 1
ATOM 818 C C . GLU A 1 105 ? 8.463 -0.429 -11.169 1.00 89.62 105 GLU A C 1
ATOM 820 O O . GLU A 1 105 ? 7.832 -1.076 -10.340 1.00 89.62 105 GLU A O 1
ATOM 825 N N . ALA A 1 106 ? 8.469 0.905 -11.121 1.00 91.38 106 ALA A N 1
ATOM 826 C CA . ALA A 1 106 ? 7.774 1.646 -10.075 1.00 91.38 106 ALA A CA 1
ATOM 827 C C . ALA A 1 106 ? 6.252 1.605 -10.292 1.00 91.38 106 ALA A C 1
ATOM 829 O O . ALA A 1 106 ? 5.746 2.161 -11.264 1.00 91.38 106 ALA A O 1
ATOM 830 N N . THR A 1 107 ? 5.507 0.987 -9.377 1.00 95.50 107 THR A N 1
ATOM 831 C CA . THR A 1 107 ? 4.031 0.991 -9.409 1.00 95.50 107 THR A CA 1
ATOM 832 C C . THR A 1 107 ? 3.455 2.364 -9.040 1.00 95.50 107 THR A C 1
ATOM 834 O O . THR A 1 107 ? 4.157 3.218 -8.486 1.00 95.50 107 THR A O 1
ATOM 837 N N . MET A 1 108 ? 2.151 2.572 -9.265 1.00 96.12 108 MET A N 1
ATOM 838 C CA . MET A 1 108 ? 1.456 3.781 -8.793 1.00 96.12 108 MET A CA 1
ATOM 839 C C . MET A 1 108 ? 1.707 4.042 -7.306 1.00 96.12 108 MET A C 1
ATOM 841 O O . MET A 1 108 ? 2.032 5.164 -6.928 1.00 96.12 108 MET A O 1
ATOM 845 N N . LEU A 1 109 ? 1.646 2.995 -6.473 1.00 97.19 109 LEU A N 1
ATOM 846 C CA . LEU A 1 109 ? 1.813 3.128 -5.029 1.00 97.19 109 LEU A CA 1
ATOM 847 C C . LEU A 1 109 ? 3.211 3.641 -4.645 1.00 97.19 109 LEU A C 1
ATOM 849 O O . LEU A 1 109 ? 3.315 4.424 -3.705 1.00 97.19 109 LEU A O 1
ATOM 853 N N . HIS A 1 110 ? 4.268 3.298 -5.394 1.00 94.75 110 HIS A N 1
ATOM 854 C CA . HIS A 1 110 ? 5.607 3.868 -5.185 1.00 94.75 110 HIS A CA 1
ATOM 855 C C . HIS A 1 110 ? 5.621 5.385 -5.403 1.00 94.75 110 HIS A C 1
ATOM 857 O O . HIS A 1 110 ? 6.149 6.139 -4.580 1.00 94.75 110 HIS A O 1
ATOM 863 N N . ILE A 1 111 ? 5.037 5.837 -6.518 1.00 92.94 111 ILE A N 1
ATOM 864 C CA . ILE A 1 111 ? 5.002 7.253 -6.905 1.00 92.94 111 ILE A CA 1
ATOM 865 C C . ILE A 1 111 ? 4.149 8.036 -5.901 1.00 92.94 111 ILE A C 1
ATOM 867 O O . ILE A 1 111 ? 4.596 9.042 -5.347 1.00 92.94 111 ILE A O 1
ATOM 871 N N . THR A 1 112 ? 2.958 7.526 -5.587 1.00 94.19 112 THR A N 1
ATOM 872 C CA . THR A 1 112 ? 2.043 8.114 -4.607 1.00 94.19 112 THR A CA 1
ATOM 873 C C . THR A 1 112 ? 2.675 8.198 -3.213 1.00 94.19 112 THR A C 1
ATOM 875 O O . THR A 1 112 ? 2.577 9.240 -2.558 1.00 94.19 112 THR A O 1
ATOM 878 N N . ALA A 1 113 ? 3.378 7.146 -2.774 1.00 93.81 113 ALA A N 1
ATOM 879 C CA . ALA A 1 113 ? 4.060 7.114 -1.483 1.00 93.81 113 ALA A CA 1
ATOM 880 C C . ALA A 1 113 ? 5.182 8.156 -1.390 1.00 93.81 113 ALA A C 1
ATOM 882 O O . ALA A 1 113 ? 5.283 8.869 -0.389 1.00 93.81 113 ALA A O 1
ATOM 883 N N . ARG A 1 114 ? 5.978 8.306 -2.459 1.00 90.50 114 ARG A N 1
ATOM 884 C CA . ARG A 1 114 ? 7.024 9.335 -2.559 1.00 90.50 114 ARG A CA 1
ATOM 885 C C . ARG A 1 114 ? 6.460 10.755 -2.454 1.00 90.50 114 ARG A C 1
ATOM 887 O O . ARG A 1 114 ? 7.141 11.632 -1.932 1.00 90.50 114 ARG A O 1
ATOM 894 N N . HIS A 1 115 ? 5.257 10.989 -2.975 1.00 87.38 115 HIS A N 1
ATOM 895 C CA . HIS A 1 115 ? 4.640 12.318 -3.074 1.00 87.38 115 HIS A CA 1
ATOM 896 C C . HIS A 1 115 ? 3.725 12.665 -1.891 1.00 87.38 115 HIS A C 1
ATOM 898 O O . HIS A 1 115 ? 3.180 13.771 -1.830 1.00 87.38 115 HIS A O 1
ATOM 904 N N . GLY A 1 116 ? 3.545 11.742 -0.943 1.00 89.25 116 GLY A N 1
ATOM 905 C CA . GLY A 1 116 ? 2.770 12.011 0.264 1.00 89.25 116 GLY A CA 1
ATOM 906 C C . GLY A 1 116 ? 1.255 12.086 0.047 1.00 89.25 116 GLY A C 1
ATOM 907 O O . GLY A 1 116 ? 0.569 12.648 0.895 1.00 89.25 116 GLY A O 1
ATOM 908 N N . ASN A 1 117 ? 0.716 11.587 -1.074 1.00 91.06 117 ASN A N 1
ATOM 909 C CA . ASN A 1 117 ? -0.725 11.657 -1.351 1.00 91.06 117 ASN A CA 1
ATOM 910 C C . ASN A 1 117 ? -1.463 10.487 -0.678 1.00 91.06 117 ASN A C 1
ATOM 912 O O . ASN A 1 117 ? -1.570 9.388 -1.223 1.00 91.06 117 ASN A O 1
ATOM 916 N N . LYS A 1 118 ? -1.929 10.719 0.5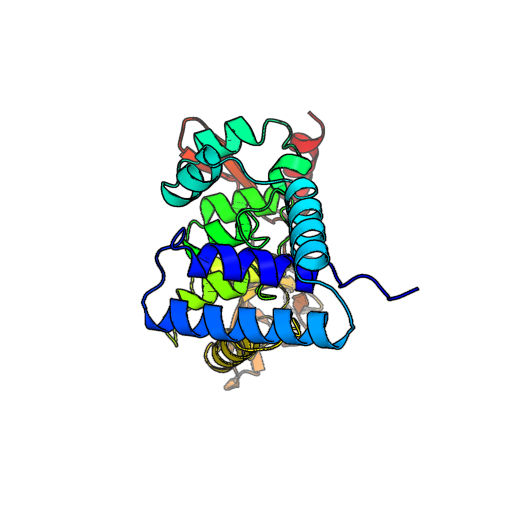49 1.00 94.56 118 LYS A N 1
ATOM 917 C CA . LYS A 1 118 ? -2.481 9.686 1.431 1.00 94.56 118 LYS A CA 1
ATOM 918 C C . LYS A 1 118 ? -3.825 9.171 0.962 1.00 94.56 118 LYS A C 1
ATOM 920 O O . LYS A 1 118 ? -4.080 7.970 1.047 1.00 94.56 118 LYS A O 1
ATOM 925 N N . GLU A 1 119 ? -4.674 10.060 0.484 1.00 95.56 119 GLU A N 1
ATOM 926 C CA . GLU A 1 119 ? -6.011 9.727 0.028 1.00 95.56 119 GLU A CA 1
ATOM 927 C C . GLU A 1 119 ? -5.941 8.868 -1.241 1.00 95.56 119 GLU A C 1
ATOM 929 O O . GLU A 1 119 ? -6.565 7.807 -1.290 1.00 95.56 119 GLU A O 1
ATOM 934 N N . LEU A 1 120 ? -5.081 9.225 -2.202 1.00 96.56 120 LEU A N 1
ATOM 935 C CA . LEU A 1 120 ? -4.842 8.382 -3.374 1.00 96.56 120 LEU A CA 1
ATOM 936 C C . LEU A 1 120 ? -4.194 7.043 -2.999 1.00 96.56 120 LEU A C 1
ATOM 938 O O . LEU A 1 120 ? -4.624 6.005 -3.491 1.00 96.56 120 LEU A O 1
ATOM 942 N N . ALA A 1 121 ? -3.205 7.029 -2.095 1.00 97.62 121 ALA A N 1
ATOM 943 C CA . ALA A 1 121 ? -2.596 5.776 -1.635 1.00 97.62 121 ALA A CA 1
ATOM 944 C C . ALA A 1 121 ? -3.645 4.856 -0.996 1.00 97.62 121 ALA A C 1
ATOM 946 O O . ALA A 1 121 ? -3.641 3.650 -1.219 1.00 97.62 121 ALA A O 1
ATOM 947 N N . THR A 1 122 ? -4.575 5.442 -0.242 1.00 98.00 122 THR A N 1
ATOM 948 C CA . THR A 1 122 ? -5.693 4.727 0.373 1.00 98.00 122 THR A CA 1
ATOM 949 C C . THR A 1 122 ? -6.608 4.097 -0.678 1.00 98.00 122 THR A C 1
ATOM 951 O O . THR A 1 122 ? -6.946 2.924 -0.534 1.00 98.00 122 THR A O 1
ATOM 954 N N . LEU A 1 123 ? -6.967 4.830 -1.739 1.00 97.31 123 LEU A N 1
ATOM 955 C CA . LEU A 1 123 ? -7.762 4.288 -2.848 1.00 97.31 123 LEU A CA 1
ATOM 956 C C . LEU A 1 123 ? -7.043 3.134 -3.550 1.00 97.31 123 LEU A C 1
ATOM 958 O O . LEU A 1 123 ? -7.620 2.066 -3.727 1.00 97.31 123 LEU A O 1
ATOM 962 N N . LEU A 1 124 ? -5.766 3.320 -3.901 1.00 97.94 124 LEU A N 1
ATOM 963 C CA . LEU A 1 124 ? -4.972 2.286 -4.570 1.00 97.94 124 LEU A CA 1
ATOM 964 C C . LEU A 1 124 ? -4.915 0.998 -3.735 1.00 97.94 124 LEU A C 1
ATOM 966 O O . LEU A 1 124 ? -5.123 -0.090 -4.267 1.00 97.94 124 LEU A O 1
ATOM 970 N N . LEU A 1 125 ? -4.711 1.113 -2.420 1.00 98.44 125 LEU A N 1
ATOM 971 C CA . LEU A 1 125 ? -4.724 -0.024 -1.496 1.00 98.44 125 LEU A CA 1
ATOM 972 C C . LEU A 1 125 ? -6.113 -0.681 -1.394 1.00 98.44 125 LEU A C 1
ATOM 974 O O . LEU A 1 125 ? -6.208 -1.906 -1.403 1.00 98.44 125 LEU A O 1
ATOM 978 N N . GLN A 1 126 ? -7.200 0.099 -1.367 1.00 97.50 126 GLN A N 1
ATOM 979 C CA . GLN A 1 126 ? -8.581 -0.421 -1.395 1.00 97.50 126 GLN A CA 1
ATOM 980 C C . GLN A 1 126 ? -8.910 -1.176 -2.686 1.00 97.50 126 GLN A C 1
ATOM 982 O O . GLN A 1 126 ? -9.673 -2.147 -2.655 1.00 97.50 126 GLN A O 1
ATOM 987 N N . TYR A 1 127 ? -8.300 -0.776 -3.799 1.00 96.69 127 TYR A N 1
ATOM 988 C CA . TYR A 1 127 ? -8.390 -1.474 -5.080 1.00 96.69 127 TYR A CA 1
ATOM 989 C C . TYR A 1 127 ? -7.451 -2.677 -5.195 1.00 96.69 127 TYR A C 1
ATOM 991 O O . TYR A 1 127 ? -7.552 -3.434 -6.157 1.00 96.69 127 TYR A O 1
ATOM 999 N N . GLY A 1 128 ? -6.591 -2.907 -4.200 1.00 96.50 128 GLY A N 1
ATOM 1000 C CA . GLY A 1 128 ? -5.700 -4.063 -4.154 1.00 96.50 128 GLY A CA 1
ATOM 1001 C C . GLY A 1 128 ? -4.349 -3.845 -4.826 1.00 96.50 128 GLY A C 1
ATOM 1002 O O . GLY A 1 128 ? -3.752 -4.816 -5.283 1.00 96.50 128 GLY A O 1
ATOM 1003 N N . ALA A 1 129 ? -3.858 -2.603 -4.890 1.00 97.38 129 ALA A N 1
ATOM 1004 C CA . ALA A 1 129 ? -2.475 -2.346 -5.274 1.00 97.38 129 ALA A CA 1
ATOM 1005 C C . ALA A 1 129 ? -1.527 -3.129 -4.357 1.00 97.38 129 ALA A C 1
ATOM 1007 O O . ALA A 1 129 ? -1.703 -3.140 -3.136 1.00 97.38 129 ALA A O 1
ATOM 1008 N N . ASP A 1 130 ? -0.519 -3.764 -4.953 1.00 96.12 130 ASP A N 1
ATOM 1009 C CA . ASP A 1 130 ? 0.466 -4.532 -4.202 1.00 96.12 130 ASP A CA 1
ATOM 1010 C C . ASP A 1 130 ? 1.293 -3.605 -3.299 1.00 96.12 130 ASP A C 1
ATOM 1012 O O . ASP A 1 130 ? 2.009 -2.708 -3.758 1.00 96.12 130 ASP A O 1
ATOM 1016 N N . ILE A 1 131 ? 1.146 -3.823 -1.993 1.00 96.38 131 ILE A N 1
ATOM 1017 C CA . ILE A 1 131 ? 1.761 -3.020 -0.941 1.00 96.38 131 ILE A CA 1
ATOM 1018 C C . ILE A 1 131 ? 3.270 -3.233 -0.832 1.00 96.38 131 ILE A C 1
ATOM 1020 O O . ILE A 1 131 ? 3.979 -2.326 -0.394 1.00 96.38 131 ILE A O 1
ATOM 1024 N N . ASP A 1 132 ? 3.740 -4.404 -1.263 1.00 94.44 132 ASP A N 1
ATOM 1025 C CA . ASP A 1 132 ? 5.111 -4.883 -1.109 1.00 94.44 132 ASP A CA 1
ATOM 1026 C C . ASP A 1 132 ? 5.795 -5.096 -2.478 1.00 94.44 132 ASP A C 1
ATOM 1028 O O . ASP A 1 132 ? 6.852 -5.727 -2.551 1.00 94.44 132 ASP A O 1
ATOM 1032 N N . ALA A 1 133 ? 5.218 -4.556 -3.562 1.00 92.81 133 ALA A N 1
ATOM 1033 C CA . ALA A 1 133 ? 5.815 -4.597 -4.897 1.00 92.81 133 ALA A CA 1
ATOM 1034 C C . ALA A 1 133 ? 7.228 -4.002 -4.887 1.00 92.81 133 ALA A C 1
ATOM 1036 O O . ALA A 1 133 ? 7.461 -2.992 -4.235 1.00 92.81 133 ALA A O 1
ATOM 1037 N N . TYR A 1 134 ? 8.155 -4.571 -5.653 1.00 89.94 134 TYR A N 1
ATOM 1038 C CA . TYR A 1 134 ? 9.519 -4.053 -5.751 1.00 89.94 134 TYR A CA 1
ATOM 1039 C C . TYR A 1 134 ? 9.746 -3.346 -7.076 1.00 89.94 134 TYR A C 1
ATOM 1041 O O . TYR A 1 134 ? 9.407 -3.869 -8.136 1.00 89.94 134 TYR A O 1
ATOM 1049 N N . ASP A 1 135 ? 10.384 -2.184 -7.011 1.00 90.38 135 ASP A N 1
ATOM 1050 C CA . ASP A 1 135 ? 10.934 -1.549 -8.196 1.00 90.38 135 ASP A CA 1
ATOM 1051 C C . ASP A 1 135 ? 12.260 -2.211 -8.646 1.00 90.38 135 ASP A C 1
ATOM 1053 O O . ASP A 1 135 ? 12.800 -3.116 -8.007 1.00 90.38 135 ASP A O 1
ATOM 1057 N N . SER A 1 136 ? 12.833 -1.726 -9.746 1.00 86.50 136 SER A N 1
ATOM 1058 C CA . SER A 1 136 ? 14.118 -2.189 -10.305 1.00 86.50 136 SER A CA 1
ATOM 1059 C C . SER A 1 136 ? 15.311 -2.065 -9.342 1.00 86.50 136 SER A C 1
ATOM 1061 O O . SER A 1 136 ? 16.338 -2.720 -9.526 1.00 86.50 136 SER A O 1
ATOM 1063 N N . GLN A 1 137 ? 15.205 -1.215 -8.320 1.00 82.19 137 GLN A N 1
ATOM 1064 C CA . GLN A 1 137 ? 16.218 -1.022 -7.283 1.00 82.19 137 GLN A CA 1
ATOM 1065 C C . GLN A 1 137 ? 15.941 -1.886 -6.043 1.00 82.19 137 GLN A C 1
ATOM 1067 O O . GLN A 1 137 ? 16.679 -1.797 -5.060 1.00 82.19 137 GLN A O 1
ATOM 1072 N N . GLY A 1 138 ? 14.896 -2.718 -6.078 1.00 86.50 138 GLY A N 1
ATOM 1073 C CA . GLY A 1 138 ? 14.444 -3.537 -4.959 1.00 86.50 138 GLY A CA 1
ATOM 1074 C C . GLY A 1 138 ? 13.740 -2.736 -3.863 1.00 86.50 138 GLY A C 1
ATOM 1075 O O . GLY A 1 138 ? 13.554 -3.251 -2.765 1.00 86.50 138 GLY A O 1
ATOM 1076 N N . GLY A 1 139 ? 13.382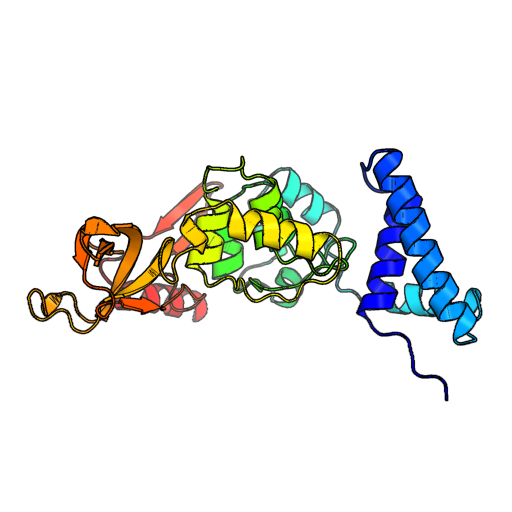 -1.475 -4.105 1.00 89.25 139 GLY A N 1
ATOM 1077 C CA . GLY A 1 139 ? 12.722 -0.627 -3.121 1.00 89.25 139 GLY A CA 1
ATOM 1078 C C . GLY A 1 139 ? 11.207 -0.839 -3.123 1.00 89.25 139 GLY A C 1
ATOM 1079 O O . GLY A 1 139 ? 10.614 -0.632 -4.176 1.00 89.25 139 GLY A O 1
ATOM 1080 N N . PRO A 1 140 ? 10.570 -1.186 -1.986 1.00 92.62 140 PRO A N 1
ATOM 1081 C CA . PRO A 1 140 ? 9.111 -1.234 -1.871 1.00 92.62 140 PRO A CA 1
ATOM 1082 C C . PRO A 1 140 ? 8.497 0.169 -1.685 1.00 92.62 140 PRO A C 1
ATOM 1084 O O . PRO A 1 140 ? 9.211 1.109 -1.305 1.00 92.62 140 PRO A O 1
ATOM 1087 N N . PRO A 1 141 ? 7.168 0.354 -1.838 1.00 94.44 141 PRO A N 1
ATOM 1088 C CA . PRO A 1 141 ? 6.518 1.657 -1.693 1.00 94.44 141 PRO A CA 1
ATOM 1089 C C . PRO A 1 141 ? 6.798 2.350 -0.353 1.00 94.44 141 PRO A C 1
ATOM 1091 O O . PRO A 1 141 ? 6.986 3.569 -0.308 1.00 94.44 141 PRO A O 1
ATOM 1094 N N . ILE A 1 142 ? 6.891 1.590 0.746 1.00 93.50 142 ILE A N 1
ATOM 1095 C CA . ILE A 1 142 ? 7.171 2.155 2.074 1.00 93.50 142 ILE A CA 1
ATOM 1096 C C . ILE A 1 142 ? 8.553 2.814 2.160 1.00 93.50 142 ILE A C 1
ATOM 1098 O O . ILE A 1 142 ? 8.687 3.838 2.830 1.00 93.50 142 ILE A O 1
ATOM 1102 N N . LEU A 1 143 ? 9.561 2.321 1.426 1.00 91.31 143 LEU A N 1
ATOM 1103 C CA . LEU A 1 143 ? 10.889 2.946 1.377 1.00 91.31 143 LEU A CA 1
ATOM 1104 C C . LEU A 1 143 ? 10.811 4.374 0.817 1.00 91.31 143 LEU A C 1
ATOM 1106 O O . LEU A 1 143 ? 11.479 5.286 1.307 1.00 91.31 143 LEU A O 1
ATOM 1110 N N . TYR A 1 144 ? 9.947 4.591 -0.171 1.00 90.06 144 TYR A N 1
ATOM 1111 C CA . TYR A 1 144 ? 9.737 5.906 -0.767 1.00 90.06 144 TYR A CA 1
ATOM 1112 C C . TYR A 1 144 ? 8.998 6.876 0.152 1.00 90.06 144 TYR A C 1
ATOM 1114 O O . TYR A 1 144 ? 9.319 8.065 0.167 1.00 90.06 144 TYR A O 1
ATOM 1122 N N . ALA A 1 145 ? 8.068 6.374 0.965 1.00 91.31 145 ALA A N 1
ATOM 1123 C CA . ALA A 1 145 ? 7.430 7.164 2.014 1.00 91.31 145 ALA A CA 1
ATOM 1124 C C . ALA A 1 145 ? 8.421 7.572 3.120 1.00 91.31 145 ALA A C 1
ATOM 1126 O O . ALA A 1 145 ? 8.350 8.687 3.646 1.00 91.31 145 ALA A O 1
ATOM 1127 N N . LEU A 1 146 ? 9.358 6.675 3.456 1.00 88.69 146 LEU A N 1
ATOM 1128 C CA . LEU A 1 146 ? 10.410 6.899 4.450 1.00 88.69 146 LEU A CA 1
ATOM 1129 C C . LEU A 1 146 ? 11.439 7.936 3.988 1.00 88.69 146 LEU A C 1
ATOM 1131 O O . LEU A 1 146 ? 11.885 8.742 4.800 1.00 88.69 146 LEU A O 1
ATOM 1135 N N . GLY A 1 147 ? 11.748 8.000 2.689 1.00 78.81 147 GLY A N 1
ATOM 1136 C CA . GLY A 1 147 ? 12.630 9.030 2.125 1.00 78.81 147 GLY A CA 1
ATOM 1137 C C . GLY A 1 147 ? 12.140 10.473 2.325 1.00 78.81 147 GLY A C 1
ATOM 1138 O O . GLY A 1 147 ? 12.951 11.393 2.312 1.00 78.81 147 GLY A O 1
ATOM 1139 N N . GLN A 1 148 ? 10.835 10.672 2.551 1.00 69.50 148 GLN A N 1
ATOM 1140 C CA . GLN A 1 148 ? 10.238 11.971 2.897 1.00 69.50 148 GLN A CA 1
ATOM 1141 C C . GLN A 1 148 ? 10.153 12.219 4.409 1.00 69.50 148 GLN A C 1
ATOM 1143 O O . GLN A 1 148 ? 9.789 13.311 4.845 1.00 69.50 148 GLN A O 1
ATOM 1148 N N . SER A 1 149 ? 10.421 11.204 5.235 1.00 60.94 149 SER A N 1
ATOM 1149 C CA . SER A 1 149 ? 10.342 11.352 6.683 1.00 60.94 149 SER A CA 1
ATOM 1150 C C . SER A 1 149 ? 11.582 12.076 7.205 1.00 60.94 149 SER A C 1
ATOM 1152 O O . SER A 1 149 ? 12.721 11.693 6.947 1.00 60.94 149 SER A O 1
ATOM 1154 N N . HIS A 1 150 ? 11.371 13.153 7.960 1.00 60.88 150 HIS A N 1
ATOM 1155 C CA . HIS A 1 150 ? 12.438 13.696 8.791 1.00 60.88 150 HIS A CA 1
ATOM 1156 C C . HIS A 1 150 ? 12.721 12.690 9.910 1.00 60.88 150 HIS A C 1
ATOM 1158 O O . HIS A 1 150 ? 11.773 12.156 10.479 1.00 60.88 150 HIS A O 1
ATOM 1164 N N . VAL A 1 151 ? 14.002 12.488 10.240 1.00 57.78 151 VAL A N 1
ATOM 1165 C CA . VAL A 1 151 ? 14.616 11.407 11.057 1.00 57.78 151 VAL A CA 1
ATOM 1166 C C . VAL A 1 151 ? 13.923 11.041 12.395 1.00 57.78 151 VAL A C 1
ATOM 1168 O O . VAL A 1 151 ? 14.321 10.091 13.051 1.00 57.78 151 VAL A O 1
ATOM 1171 N N . LEU A 1 152 ? 12.863 11.723 12.833 1.00 59.25 152 LEU A N 1
ATOM 1172 C CA . LEU A 1 152 ? 12.139 11.445 14.081 1.00 59.25 152 LEU A CA 1
ATOM 1173 C C . LEU A 1 152 ? 10.605 11.559 13.971 1.00 59.25 152 LEU A C 1
ATOM 1175 O O . LEU A 1 152 ? 9.913 11.414 14.981 1.00 59.25 152 LEU A O 1
ATOM 1179 N N . LEU A 1 153 ? 10.053 11.838 12.785 1.00 61.19 153 LEU A N 1
ATOM 1180 C CA . LEU A 1 153 ? 8.619 12.058 12.585 1.00 61.19 153 LEU A CA 1
ATOM 1181 C C . LEU A 1 153 ? 8.027 10.998 11.658 1.00 61.19 153 LEU A C 1
ATOM 1183 O O . LEU A 1 153 ? 8.490 10.787 10.541 1.00 61.19 153 LEU A O 1
ATOM 1187 N N . VAL A 1 154 ? 6.958 10.357 12.127 1.00 67.19 154 VAL A N 1
ATOM 1188 C CA . VAL A 1 154 ? 6.199 9.391 11.330 1.00 67.19 154 VAL A CA 1
ATOM 1189 C C . VAL A 1 154 ? 5.393 10.148 10.280 1.00 67.19 154 VAL A C 1
ATOM 1191 O O . VAL A 1 154 ? 4.473 10.888 10.624 1.00 67.19 154 VAL A O 1
ATOM 1194 N N . ASN A 1 155 ? 5.729 9.939 9.008 1.00 84.06 155 ASN A N 1
ATOM 1195 C CA . ASN A 1 155 ? 4.916 10.389 7.882 1.00 84.06 155 ASN A CA 1
ATOM 1196 C C . ASN A 1 155 ? 3.578 9.622 7.884 1.00 84.06 155 ASN A C 1
ATOM 1198 O O . ASN A 1 155 ? 3.545 8.412 8.121 1.00 84.06 155 ASN A O 1
ATOM 1202 N N . GLU A 1 156 ? 2.471 10.311 7.610 1.00 90.56 156 GLU A N 1
ATOM 1203 C CA . GLU A 1 156 ? 1.144 9.697 7.538 1.00 90.56 156 GLU A CA 1
ATOM 1204 C C . GLU A 1 156 ? 1.056 8.569 6.502 1.00 90.56 156 GLU A C 1
ATOM 1206 O O . GLU A 1 156 ? 0.329 7.606 6.736 1.00 90.56 156 GLU A O 1
ATOM 1211 N N . ILE A 1 157 ? 1.828 8.636 5.410 1.00 94.06 157 ILE A N 1
ATOM 1212 C CA . ILE A 1 157 ? 1.936 7.531 4.445 1.00 94.06 157 ILE A CA 1
ATOM 1213 C C . ILE A 1 157 ? 2.621 6.314 5.061 1.00 94.06 157 ILE A C 1
ATOM 1215 O O . ILE A 1 157 ? 2.180 5.193 4.838 1.00 94.06 157 ILE A O 1
ATOM 1219 N N . VAL A 1 158 ? 3.687 6.509 5.842 1.00 94.25 158 VAL A N 1
ATOM 1220 C CA . VAL A 1 158 ? 4.387 5.394 6.500 1.00 94.25 158 VAL A CA 1
ATOM 1221 C C . VAL A 1 158 ? 3.437 4.704 7.472 1.00 94.25 158 VAL A C 1
ATOM 1223 O O . VAL A 1 158 ? 3.342 3.481 7.466 1.00 94.25 158 VAL A O 1
ATOM 1226 N N . ALA A 1 159 ? 2.684 5.483 8.257 1.00 93.50 159 ALA A N 1
ATOM 1227 C CA . ALA A 1 159 ? 1.642 4.938 9.120 1.00 93.50 159 ALA A CA 1
ATOM 1228 C C . ALA A 1 159 ? 0.575 4.190 8.309 1.00 93.50 159 ALA A C 1
ATOM 1230 O O . ALA A 1 159 ? 0.270 3.056 8.655 1.00 93.50 159 ALA A O 1
ATOM 1231 N N . LEU A 1 160 ? 0.068 4.774 7.215 1.00 97.06 160 LEU A N 1
ATOM 1232 C CA . LEU A 1 160 ? -0.921 4.145 6.335 1.00 97.06 160 LEU A CA 1
ATOM 1233 C C . LEU A 1 160 ? -0.425 2.801 5.783 1.00 97.06 160 LEU A C 1
ATOM 1235 O O . LEU A 1 160 ? -1.098 1.792 5.955 1.00 97.06 160 LEU A O 1
ATOM 1239 N N . LEU A 1 161 ? 0.747 2.756 5.153 1.00 96.81 161 LEU A N 1
ATOM 1240 C CA . LEU A 1 161 ? 1.288 1.521 4.578 1.00 96.81 161 LEU A CA 1
ATOM 1241 C C . LEU A 1 161 ? 1.517 0.460 5.664 1.00 96.81 161 LEU A C 1
ATOM 1243 O O . LEU A 1 161 ? 1.174 -0.705 5.490 1.00 96.81 161 LEU A O 1
ATOM 1247 N N . TYR A 1 162 ? 2.010 0.863 6.835 1.00 94.88 162 TYR A N 1
ATOM 1248 C CA . TYR A 1 162 ? 2.226 -0.060 7.948 1.00 94.88 162 TYR A CA 1
ATOM 1249 C C . TYR A 1 162 ? 0.914 -0.621 8.520 1.00 94.88 162 TYR A C 1
ATOM 1251 O O . TYR A 1 162 ? 0.804 -1.808 8.825 1.00 94.88 162 TYR A O 1
ATOM 1259 N N . GLU A 1 163 ? -0.108 0.227 8.600 1.00 96.00 163 GLU A N 1
ATOM 1260 C CA . GLU A 1 163 ? -1.485 -0.106 8.952 1.00 96.00 163 GLU A CA 1
ATOM 1261 C C . GLU A 1 163 ? -2.149 -1.088 7.969 1.00 96.00 163 GLU A C 1
ATOM 1263 O O . GLU A 1 163 ? -3.011 -1.876 8.372 1.00 96.00 163 GLU A O 1
ATOM 1268 N N . TRP A 1 164 ? -1.754 -1.027 6.697 1.00 97.75 164 TRP A N 1
ATOM 1269 C CA . TRP A 1 164 ? -2.161 -1.933 5.620 1.00 97.75 164 TRP A CA 1
ATOM 1270 C C . TRP A 1 164 ? -1.266 -3.162 5.470 1.00 97.75 164 TRP A C 1
ATOM 1272 O O . TRP A 1 164 ? -1.495 -4.000 4.606 1.00 97.75 164 TRP A O 1
ATOM 1282 N N . GLY A 1 165 ? -0.291 -3.321 6.362 1.00 95.56 165 GLY A N 1
ATOM 1283 C CA . GLY A 1 165 ? 0.448 -4.565 6.480 1.00 95.56 165 GLY A CA 1
ATOM 1284 C C . GLY A 1 165 ? 1.749 -4.616 5.705 1.00 95.56 165 GLY A C 1
ATOM 1285 O O . GLY A 1 165 ? 2.310 -5.708 5.640 1.00 95.56 165 GLY A O 1
ATOM 1286 N N . ALA A 1 166 ? 2.260 -3.472 5.234 1.00 94.88 166 ALA A N 1
ATOM 1287 C CA . ALA A 1 166 ? 3.581 -3.386 4.621 1.00 94.88 166 ALA A CA 1
ATOM 1288 C C . ALA A 1 166 ? 4.611 -4.135 5.476 1.00 94.88 166 ALA A C 1
ATOM 1290 O O . ALA A 1 166 ? 4.651 -4.001 6.719 1.00 94.88 166 ALA A O 1
ATOM 1291 N N . SER A 1 167 ? 5.394 -4.977 4.812 1.00 89.75 167 SER A N 1
ATOM 1292 C CA . SER A 1 167 ? 6.434 -5.745 5.476 1.00 89.75 167 SER A CA 1
ATOM 1293 C C . SER A 1 167 ? 7.635 -4.852 5.800 1.00 89.75 167 SER A C 1
ATOM 1295 O O . SER A 1 167 ? 7.841 -3.787 5.225 1.00 89.75 167 SER A O 1
ATOM 1297 N N . LEU A 1 168 ? 8.418 -5.260 6.798 1.00 84.00 168 LEU A N 1
ATOM 1298 C CA . LEU A 1 168 ? 9.731 -4.667 7.088 1.00 84.00 168 LEU A CA 1
ATOM 1299 C C . LEU A 1 168 ? 10.857 -5.680 6.872 1.00 84.00 168 LEU A C 1
ATOM 1301 O O . LEU A 1 168 ? 12.024 -5.335 6.995 1.00 84.00 168 LEU A O 1
ATOM 1305 N N . GLU A 1 169 ? 10.515 -6.932 6.566 1.00 73.19 169 GLU A N 1
ATOM 1306 C CA . GLU A 1 169 ? 11.470 -8.037 6.421 1.00 73.19 169 GLU A CA 1
ATOM 1307 C C . GLU A 1 169 ? 12.054 -8.115 5.006 1.00 73.19 169 GLU A C 1
ATOM 1309 O O . GLU A 1 169 ? 12.650 -9.118 4.617 1.00 73.19 169 GLU A O 1
ATOM 1314 N N . HIS A 1 170 ? 11.869 -7.062 4.211 1.00 68.56 170 HIS A N 1
ATOM 1315 C CA . HIS A 1 170 ? 12.387 -6.997 2.860 1.00 68.56 170 HIS A CA 1
ATOM 1316 C C . HIS A 1 170 ? 13.913 -7.101 2.891 1.00 68.56 170 HIS A C 1
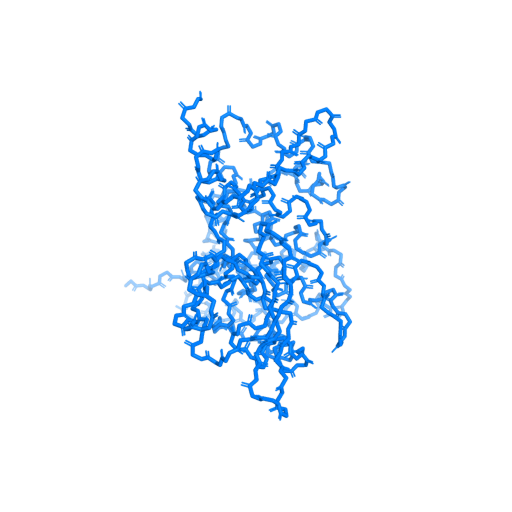ATOM 1318 O O . HIS A 1 170 ? 14.602 -6.194 3.358 1.00 68.56 170 HIS A O 1
ATOM 1324 N N . HIS A 1 171 ? 14.455 -8.195 2.356 1.00 64.19 171 HIS A N 1
ATOM 1325 C CA . HIS A 1 171 ? 15.884 -8.301 2.090 1.00 64.19 171 HIS A CA 1
ATOM 1326 C C . HIS A 1 171 ? 16.206 -7.510 0.822 1.00 64.19 171 HIS A C 1
ATOM 1328 O O . HIS A 1 171 ? 16.427 -8.077 -0.247 1.00 64.19 171 HIS A O 1
ATOM 1334 N N . VAL A 1 172 ? 16.161 -6.183 0.932 1.00 71.69 172 VAL A N 1
ATOM 1335 C CA . VAL A 1 172 ? 16.513 -5.290 -0.168 1.00 71.69 172 VAL A CA 1
ATOM 1336 C C . VAL A 1 172 ? 18.039 -5.240 -0.252 1.00 71.69 172 VAL A C 1
ATOM 1338 O O . VAL A 1 172 ? 18.682 -4.803 0.701 1.00 71.69 172 VAL A O 1
ATOM 1341 N N . PRO A 1 173 ? 18.670 -5.698 -1.343 1.00 69.94 173 PRO A N 1
ATOM 1342 C CA . PRO A 1 173 ? 20.116 -5.612 -1.466 1.00 69.94 173 PRO A CA 1
ATOM 1343 C C . PRO A 1 173 ? 20.565 -4.171 -1.763 1.00 69.94 173 PRO A C 1
ATOM 1345 O O . PRO A 1 173 ? 19.816 -3.338 -2.273 1.00 69.94 173 PRO A O 1
ATOM 1348 N N . GLY A 1 174 ? 21.838 -3.880 -1.494 1.00 76.38 174 GLY A N 1
ATOM 1349 C CA . GLY A 1 174 ? 22.478 -2.636 -1.927 1.00 76.38 174 GLY A CA 1
ATOM 1350 C C . GLY A 1 174 ? 22.013 -1.380 -1.181 1.00 76.38 174 GLY A C 1
ATOM 1351 O O . GLY A 1 174 ? 21.683 -1.410 0.003 1.00 76.38 174 GLY A O 1
ATOM 1352 N N . GLU A 1 175 ? 22.052 -0.238 -1.871 1.00 74.69 175 GLU A N 1
ATOM 1353 C CA . GLU A 1 175 ? 21.820 1.079 -1.263 1.00 74.69 175 GLU A CA 1
ATOM 1354 C C . GLU A 1 175 ? 20.383 1.252 -0.747 1.00 74.69 175 GLU A C 1
ATOM 1356 O O . GLU A 1 175 ? 20.173 1.873 0.295 1.00 74.69 175 GLU A O 1
ATOM 1361 N N . ALA A 1 176 ? 19.396 0.689 -1.449 1.00 77.44 176 ALA A N 1
ATOM 1362 C CA . ALA A 1 176 ? 17.997 0.739 -1.036 1.00 77.44 176 ALA A CA 1
ATOM 1363 C C . ALA A 1 176 ? 17.776 0.008 0.302 1.00 77.44 176 ALA A C 1
ATOM 1365 O O . ALA A 1 176 ? 17.094 0.541 1.177 1.00 77.44 176 ALA A O 1
ATOM 1366 N N . GLY A 1 177 ? 18.439 -1.136 0.507 1.00 82.88 177 GLY A N 1
ATOM 1367 C CA . GLY A 1 177 ? 18.434 -1.855 1.783 1.00 82.88 177 GLY A CA 1
ATOM 1368 C C . GLY A 1 177 ? 19.098 -1.086 2.905 1.00 82.88 177 GLY A C 1
ATOM 1369 O O . GLY A 1 177 ? 18.495 -0.897 3.954 1.00 82.88 177 GLY A O 1
ATOM 1370 N N . ALA A 1 178 ? 20.289 -0.537 2.658 1.00 83.44 178 ALA A N 1
ATOM 1371 C CA . ALA A 1 178 ? 20.976 0.281 3.655 1.00 83.44 178 ALA A CA 1
ATOM 1372 C C . ALA A 1 178 ? 20.128 1.492 4.091 1.00 83.44 178 ALA A C 1
ATOM 1374 O O . ALA A 1 178 ? 20.064 1.820 5.276 1.00 83.44 178 ALA A O 1
ATOM 1375 N N . LYS A 1 179 ? 19.435 2.144 3.146 1.00 82.31 179 LYS A N 1
ATOM 1376 C CA . LYS A 1 179 ? 18.488 3.229 3.449 1.00 82.31 179 LYS A CA 1
ATOM 1377 C C . LYS A 1 179 ? 17.298 2.733 4.261 1.00 82.31 179 LYS A C 1
ATOM 1379 O O . LYS A 1 179 ? 16.894 3.424 5.197 1.00 82.31 179 LYS A O 1
ATOM 1384 N N . LEU A 1 180 ? 16.732 1.578 3.914 1.00 84.50 180 LEU A N 1
ATOM 1385 C CA . LEU A 1 180 ? 15.634 0.983 4.668 1.00 84.50 180 LEU A CA 1
ATOM 1386 C C . LEU A 1 180 ? 16.077 0.697 6.108 1.00 84.50 180 LEU A C 1
ATOM 1388 O O . LEU A 1 180 ? 15.459 1.219 7.029 1.00 84.50 180 LEU A O 1
ATOM 1392 N N . ASP A 1 181 ? 17.199 0.005 6.304 1.00 86.69 181 ASP A N 1
ATOM 1393 C CA . ASP A 1 181 ? 17.747 -0.342 7.621 1.00 86.69 181 ASP A CA 1
ATOM 1394 C C . ASP A 1 181 ? 17.962 0.886 8.517 1.00 86.69 181 ASP A C 1
ATOM 1396 O O . ASP A 1 181 ? 17.564 0.886 9.683 1.00 86.69 181 ASP A O 1
ATOM 1400 N N . ILE A 1 182 ? 18.533 1.969 7.973 1.00 85.75 182 ILE A N 1
ATOM 1401 C CA . ILE A 1 182 ? 18.714 3.236 8.706 1.00 85.75 182 ILE A CA 1
ATOM 1402 C C . ILE A 1 182 ? 17.361 3.811 9.155 1.00 85.75 182 ILE A C 1
ATOM 1404 O O . ILE A 1 182 ? 17.224 4.290 10.285 1.00 85.75 182 ILE A O 1
ATOM 1408 N N . ASN A 1 183 ? 16.345 3.771 8.291 1.00 85.75 183 ASN A N 1
ATOM 1409 C CA . ASN A 1 183 ? 15.007 4.254 8.631 1.00 85.75 183 ASN A CA 1
ATOM 1410 C C . ASN A 1 183 ? 14.327 3.364 9.683 1.00 85.75 183 ASN A C 1
ATOM 1412 O O . ASN A 1 183 ? 13.728 3.880 10.628 1.00 85.75 183 ASN A O 1
ATOM 1416 N N . LEU A 1 184 ? 14.468 2.040 9.568 1.00 87.06 184 LEU A N 1
ATOM 1417 C CA . LEU A 1 184 ? 13.928 1.080 10.534 1.00 87.06 184 LEU A CA 1
ATOM 1418 C C . LEU A 1 184 ? 14.543 1.255 11.929 1.00 87.06 184 LEU A C 1
ATOM 1420 O O . LEU A 1 184 ? 13.832 1.136 12.923 1.00 87.06 184 LEU A O 1
ATOM 1424 N N . GLN A 1 185 ? 15.837 1.581 12.006 1.00 86.62 185 GLN A N 1
ATOM 1425 C CA . GLN A 1 185 ? 16.547 1.830 13.267 1.00 86.62 185 GLN A CA 1
ATOM 1426 C C . GLN A 1 185 ? 16.291 3.222 13.868 1.00 86.62 185 GLN A C 1
ATOM 1428 O O . GLN A 1 185 ? 16.414 3.415 15.078 1.00 86.62 185 GLN A O 1
ATOM 1433 N N . SER A 1 186 ? 16.003 4.230 13.042 1.00 85.56 186 SER A N 1
ATOM 1434 C CA . SER A 1 186 ? 15.828 5.610 13.521 1.00 85.56 186 SER A CA 1
ATOM 1435 C C . SER A 1 186 ? 14.405 5.909 13.987 1.00 85.56 186 SER A C 1
ATOM 1437 O O . SER A 1 186 ? 14.224 6.699 14.917 1.00 85.56 186 SER A O 1
ATOM 1439 N N . LEU A 1 187 ? 13.391 5.267 13.399 1.00 86.81 187 LEU A N 1
ATOM 1440 C CA . LEU A 1 187 ? 11.988 5.529 13.711 1.00 86.81 187 LEU A CA 1
ATOM 1441 C C . LEU A 1 187 ? 11.466 4.610 14.833 1.00 86.81 187 LEU A C 1
ATOM 1443 O O . LEU A 1 187 ? 11.266 3.413 14.617 1.00 86.81 187 LEU A O 1
ATOM 1447 N N . PRO A 1 188 ? 11.108 5.151 16.020 1.00 87.19 188 PRO A N 1
ATOM 1448 C CA . PRO A 1 188 ? 10.720 4.337 17.178 1.00 87.19 188 PRO A CA 1
ATOM 1449 C C . PRO A 1 188 ? 9.487 3.450 16.982 1.00 87.19 188 PRO A C 1
ATOM 1451 O O . PRO A 1 188 ? 9.262 2.541 17.780 1.00 87.19 188 PRO A O 1
ATOM 1454 N N . MET A 1 189 ? 8.664 3.720 15.962 1.00 89.75 189 MET A N 1
ATOM 1455 C CA . MET A 1 189 ? 7.495 2.895 15.655 1.00 89.75 189 MET A CA 1
ATOM 1456 C C . MET A 1 189 ? 7.869 1.474 15.223 1.00 89.75 189 MET A C 1
ATOM 1458 O O . MET A 1 189 ? 7.109 0.557 15.508 1.00 89.75 189 MET A O 1
ATOM 1462 N N . PHE A 1 190 ? 9.041 1.282 14.608 1.00 90.88 190 PHE A N 1
ATOM 1463 C CA . PHE A 1 190 ? 9.495 -0.022 14.118 1.00 90.88 190 PHE A CA 1
ATOM 1464 C C . PHE A 1 190 ? 10.220 -0.856 15.178 1.00 90.88 190 PHE A C 1
ATOM 1466 O O . PHE A 1 190 ? 10.373 -2.062 15.024 1.00 90.88 190 PHE A O 1
ATOM 1473 N N . HIS A 1 191 ? 10.590 -0.257 16.313 1.00 90.12 191 HIS A N 1
ATOM 1474 C CA . HIS A 1 191 ? 11.177 -0.975 17.455 1.00 90.12 191 HIS A CA 1
ATOM 1475 C C . HIS A 1 191 ? 10.153 -1.794 18.248 1.00 90.12 191 HIS A C 1
ATOM 1477 O O . HIS A 1 191 ? 10.462 -2.359 19.300 1.00 90.12 191 HIS A O 1
ATOM 1483 N N . ASN A 1 192 ? 8.906 -1.810 17.790 1.00 91.62 192 ASN A N 1
ATOM 1484 C CA . ASN A 1 192 ? 7.839 -2.553 18.405 1.00 91.62 192 ASN A CA 1
ATOM 1485 C C . ASN A 1 192 ? 6.954 -3.210 17.345 1.00 91.62 192 ASN A C 1
ATOM 1487 O O . ASN A 1 192 ? 6.573 -2.577 16.367 1.00 91.62 192 ASN A O 1
ATOM 1491 N N . GLU A 1 193 ? 6.575 -4.459 17.604 1.00 90.19 193 GLU A N 1
ATOM 1492 C CA . GLU A 1 193 ? 5.786 -5.282 16.687 1.00 90.19 193 GLU A CA 1
ATOM 1493 C C . GLU A 1 193 ? 4.473 -4.620 16.245 1.00 90.19 193 GLU A C 1
ATOM 1495 O O . GLU A 1 193 ? 4.104 -4.703 15.075 1.00 90.19 193 GLU A O 1
ATOM 1500 N N . PHE A 1 194 ? 3.772 -3.942 17.160 1.00 95.44 194 PHE A N 1
ATOM 1501 C CA . PHE A 1 194 ? 2.405 -3.488 16.910 1.00 95.44 194 PHE A CA 1
ATOM 1502 C C . PHE A 1 194 ? 2.243 -1.980 16.776 1.00 95.44 194 PHE A C 1
ATOM 1504 O O . PHE A 1 194 ? 1.205 -1.549 16.291 1.00 95.44 194 PHE A O 1
ATOM 1511 N N . VAL A 1 195 ? 3.202 -1.157 17.210 1.00 95.31 195 VAL A N 1
ATOM 1512 C CA . VAL A 1 195 ? 3.041 0.310 17.192 1.00 95.31 195 VAL A CA 1
ATOM 1513 C C . VAL A 1 195 ? 2.757 0.802 15.772 1.00 95.31 195 VAL A C 1
ATOM 1515 O O . VAL A 1 195 ? 3.519 0.535 14.860 1.00 95.31 195 VAL A O 1
ATOM 1518 N N . LYS A 1 196 ? 1.662 1.549 15.599 1.00 94.38 196 LYS A N 1
ATOM 1519 C CA . LYS A 1 196 ? 1.080 1.996 14.322 1.00 94.38 196 LYS A CA 1
ATOM 1520 C C . LYS A 1 196 ? 0.516 0.892 13.423 1.00 94.38 196 LYS A C 1
ATOM 1522 O O . LYS A 1 196 ? 0.052 1.215 12.344 1.00 94.38 196 LYS A O 1
ATOM 1527 N N . ARG A 1 197 ? 0.476 -0.374 13.841 1.00 95.25 197 ARG A N 1
ATOM 1528 C CA . ARG A 1 197 ? -0.287 -1.411 13.131 1.00 95.25 197 ARG A CA 1
ATOM 1529 C C . ARG A 1 197 ? -1.752 -1.408 13.551 1.00 95.25 197 ARG A C 1
ATOM 1531 O O . ARG A 1 197 ? -2.109 -0.975 14.654 1.00 95.25 197 ARG A O 1
ATOM 1538 N N . ARG A 1 198 ? -2.588 -1.960 12.669 1.00 97.88 198 ARG A N 1
ATOM 1539 C CA . ARG A 1 198 ? -3.938 -2.403 13.012 1.00 97.88 198 ARG A CA 1
ATOM 1540 C C . ARG A 1 198 ? -3.864 -3.780 13.665 1.00 97.88 198 ARG A C 1
ATOM 1542 O O . ARG A 1 198 ? -3.219 -4.707 13.169 1.00 97.88 198 ARG A O 1
ATOM 1549 N N . CYS A 1 199 ? -4.515 -3.898 14.811 1.00 98.12 199 CYS A N 1
ATOM 1550 C CA . CYS A 1 199 ? -4.541 -5.111 15.612 1.00 98.12 199 CYS A CA 1
ATOM 1551 C C . CYS A 1 199 ? -5.970 -5.465 16.001 1.00 98.12 199 CYS A C 1
ATOM 1553 O O . CYS A 1 199 ? -6.839 -4.601 16.072 1.00 98.12 199 CYS A O 1
ATOM 1555 N N . GLU A 1 200 ? -6.177 -6.733 16.316 1.00 98.06 200 GLU A N 1
ATOM 1556 C CA . GLU A 1 200 ? -7.359 -7.240 16.996 1.00 98.06 200 GLU A CA 1
ATOM 1557 C C . GLU A 1 200 ? -7.077 -7.379 18.494 1.00 98.06 200 GLU A C 1
ATOM 1559 O O . GLU A 1 200 ? -6.015 -7.869 18.897 1.00 98.06 200 GLU A O 1
ATOM 1564 N N . ILE A 1 201 ? -8.033 -6.956 19.319 1.00 98.31 201 ILE A N 1
ATOM 1565 C CA . ILE A 1 201 ? -7.972 -7.120 20.769 1.00 98.31 201 ILE A CA 1
ATOM 1566 C C . ILE A 1 201 ? -8.327 -8.564 21.121 1.00 98.31 201 ILE A C 1
ATOM 1568 O O . ILE A 1 201 ? -9.413 -9.053 20.817 1.00 98.31 201 ILE A O 1
ATOM 1572 N N . VAL A 1 202 ? -7.426 -9.232 21.835 1.00 98.06 202 VAL A N 1
ATOM 1573 C CA . VAL A 1 202 ? -7.578 -10.619 22.288 1.00 98.06 202 VAL A CA 1
ATOM 1574 C C . VAL A 1 202 ? -7.382 -10.725 23.802 1.00 98.06 202 VAL A C 1
ATOM 1576 O O . VAL A 1 202 ? -6.717 -9.900 24.428 1.00 98.06 202 VAL A O 1
ATOM 1579 N N . ASN A 1 203 ? -7.954 -11.753 24.431 1.00 95.88 203 ASN A N 1
ATOM 1580 C CA . ASN A 1 203 ? -7.666 -12.131 25.826 1.00 95.88 203 ASN A CA 1
ATOM 1581 C C . ASN A 1 203 ? -7.833 -11.010 26.890 1.00 95.88 203 ASN A C 1
ATOM 1583 O O . ASN A 1 203 ? -7.136 -11.012 27.908 1.00 95.88 203 ASN A O 1
ATOM 1587 N N . LEU A 1 204 ? -8.727 -10.032 26.684 1.00 95.94 204 LEU A N 1
ATOM 1588 C CA . LEU A 1 204 ? -8.897 -8.873 27.576 1.00 95.94 204 LEU A CA 1
ATOM 1589 C C . LEU A 1 204 ? -9.978 -9.121 28.643 1.00 95.94 204 LEU A C 1
ATOM 1591 O O . LEU A 1 204 ? -11.096 -8.620 28.563 1.00 95.94 204 LEU A O 1
ATOM 1595 N N . ASN A 1 205 ? -9.641 -9.905 29.669 1.00 92.00 205 ASN A N 1
ATOM 1596 C CA . ASN A 1 205 ? -10.598 -10.380 30.680 1.00 92.00 205 ASN A CA 1
ATOM 1597 C C . ASN A 1 205 ? -11.411 -9.279 31.379 1.00 92.00 205 ASN A C 1
ATOM 1599 O O . ASN A 1 205 ? -12.556 -9.525 31.749 1.00 92.00 205 ASN A O 1
ATOM 1603 N N . GLN A 1 206 ? -10.833 -8.091 31.570 1.00 93.94 206 GLN A N 1
ATOM 1604 C CA . GLN A 1 206 ? -11.490 -6.965 32.239 1.00 93.94 206 GLN A CA 1
ATOM 1605 C C . GLN A 1 206 ? -12.522 -6.245 31.352 1.00 93.94 206 GLN A C 1
ATOM 1607 O O . GLN A 1 206 ? -13.356 -5.517 31.880 1.00 93.94 206 GLN A O 1
ATOM 1612 N N . ARG A 1 207 ? -12.459 -6.428 30.026 1.00 94.75 207 ARG A N 1
ATOM 1613 C CA . ARG A 1 207 ? -13.334 -5.806 29.016 1.00 94.75 207 ARG A CA 1
ATOM 1614 C C . ARG A 1 207 ? -13.599 -6.804 27.886 1.00 94.75 207 ARG A C 1
ATOM 1616 O O . ARG A 1 207 ? -13.084 -6.672 26.776 1.00 94.75 207 ARG A O 1
ATOM 1623 N N . ARG A 1 208 ? -14.351 -7.866 28.200 1.00 95.81 208 ARG A N 1
ATOM 1624 C CA . ARG A 1 208 ? -14.646 -8.959 27.251 1.00 95.81 208 ARG A CA 1
ATOM 1625 C C . ARG A 1 208 ? -15.456 -8.494 26.039 1.00 95.81 208 ARG A C 1
ATOM 1627 O O . ARG A 1 208 ? -15.348 -9.106 24.987 1.00 95.81 208 ARG A O 1
ATOM 1634 N N . ASP A 1 209 ? -16.211 -7.410 26.193 1.00 94.38 209 ASP A N 1
ATOM 1635 C CA . ASP A 1 209 ? -16.954 -6.702 25.144 1.00 94.38 209 ASP A CA 1
ATOM 1636 C C . ASP A 1 209 ? -16.065 -6.196 23.997 1.00 94.38 209 ASP A C 1
ATOM 1638 O O . ASP A 1 209 ? -16.532 -6.036 22.871 1.00 94.38 209 ASP A O 1
ATOM 1642 N N . LEU A 1 210 ? -14.778 -5.969 24.270 1.00 95.81 210 LEU A N 1
ATOM 1643 C CA . LEU A 1 210 ? -13.819 -5.469 23.287 1.00 95.81 210 LEU A CA 1
ATOM 1644 C C . LEU A 1 210 ? -13.069 -6.582 22.547 1.00 95.81 210 LEU A C 1
ATOM 1646 O O . LEU A 1 210 ? -12.342 -6.294 21.599 1.00 95.81 210 LEU A O 1
ATOM 1650 N N . ILE A 1 211 ? -13.202 -7.843 22.967 1.00 96.69 211 ILE A N 1
ATOM 1651 C CA . ILE A 1 211 ? -12.508 -8.963 22.318 1.00 96.69 211 ILE A CA 1
ATOM 1652 C C . ILE A 1 211 ? -13.043 -9.129 20.889 1.00 96.69 211 ILE A C 1
ATOM 1654 O O . ILE A 1 211 ? -14.251 -9.168 20.674 1.00 96.69 211 ILE A O 1
ATOM 1658 N N . GLY A 1 212 ? -12.136 -9.225 19.915 1.00 95.69 212 GLY A N 1
ATOM 1659 C CA . GLY A 1 212 ? -12.457 -9.292 18.486 1.00 95.69 212 GLY A CA 1
ATOM 1660 C C . GLY A 1 212 ? -12.608 -7.926 17.805 1.00 95.69 212 GLY A C 1
ATOM 1661 O O . GLY A 1 212 ? -12.644 -7.859 16.575 1.00 95.69 212 GLY A O 1
ATOM 1662 N N . GLN A 1 213 ? -12.659 -6.828 18.569 1.00 96.81 213 GLN A N 1
ATOM 1663 C CA . GLN A 1 213 ? -12.642 -5.484 17.995 1.00 96.81 213 GLN A CA 1
ATOM 1664 C C . GLN A 1 213 ? -11.241 -5.106 17.516 1.00 96.81 213 GLN A C 1
ATOM 1666 O O . GLN A 1 213 ? -10.226 -5.551 18.061 1.00 96.81 213 GLN A O 1
ATOM 1671 N N . THR A 1 214 ? -11.189 -4.245 16.504 1.00 98.12 214 THR A N 1
ATOM 1672 C CA . THR A 1 214 ? -9.939 -3.725 15.953 1.00 98.12 214 THR A CA 1
ATOM 1673 C C . THR A 1 214 ? -9.536 -2.415 16.607 1.00 98.12 214 THR A C 1
ATOM 1675 O O . THR A 1 214 ? -10.360 -1.608 17.045 1.00 98.12 214 THR A O 1
ATOM 1678 N N . CYS A 1 215 ? -8.231 -2.201 16.685 1.00 98.12 215 CYS A N 1
ATOM 1679 C CA . CYS A 1 215 ? -7.634 -1.000 17.240 1.00 98.12 215 CYS A CA 1
ATOM 1680 C C . CYS A 1 215 ? -6.345 -0.640 16.505 1.00 98.12 215 CYS A C 1
ATOM 1682 O O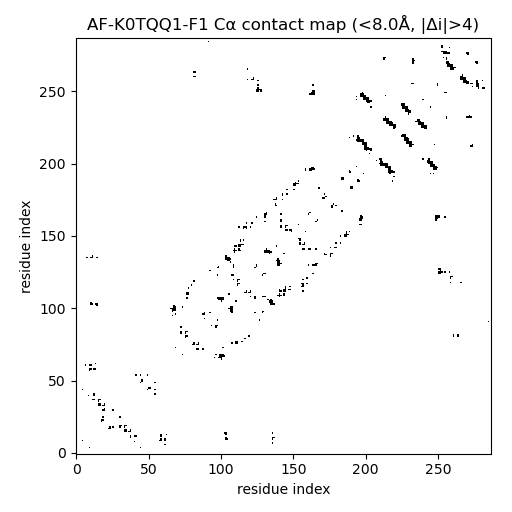 . CYS A 1 215 ? -5.683 -1.507 15.931 1.00 98.12 215 CYS A O 1
ATOM 1684 N N . ILE A 1 216 ? -5.962 0.632 16.591 1.00 97.81 216 ILE A N 1
ATOM 1685 C CA . ILE A 1 216 ? -4.630 1.103 16.212 1.00 97.81 216 ILE A CA 1
ATOM 1686 C C . ILE A 1 216 ? -3.788 1.252 17.471 1.00 97.81 216 ILE A C 1
ATOM 1688 O O . ILE A 1 216 ? -4.212 1.867 18.456 1.00 97.81 216 ILE A O 1
ATOM 1692 N N . VAL A 1 217 ? -2.579 0.699 17.445 1.00 97.62 217 VAL A N 1
ATOM 1693 C CA . VAL A 1 217 ? -1.633 0.859 18.550 1.00 97.62 217 VAL A CA 1
ATOM 1694 C C . VAL A 1 217 ? -0.913 2.189 18.407 1.00 97.62 217 VAL A C 1
ATOM 1696 O O . VAL A 1 217 ? -0.161 2.417 17.467 1.00 97.62 217 VAL A O 1
ATOM 1699 N N . GLU A 1 218 ? -1.097 3.091 19.360 1.00 95.56 218 GLU A N 1
ATOM 1700 C CA . GLU A 1 218 ? -0.489 4.417 19.283 1.00 95.56 218 GLU A CA 1
ATOM 1701 C C . GLU A 1 218 ? 0.980 4.404 19.689 1.00 95.56 218 GLU A C 1
ATOM 1703 O O . GLU A 1 218 ? 1.807 5.065 19.060 1.00 95.56 218 GLU A O 1
ATOM 1708 N N . LYS A 1 219 ? 1.288 3.698 20.783 1.00 95.44 219 LYS A N 1
ATOM 1709 C CA . LYS A 1 219 ? 2.639 3.580 21.338 1.00 95.44 219 LYS A CA 1
ATOM 1710 C C . LYS A 1 219 ? 2.745 2.461 22.363 1.00 95.44 219 LYS A C 1
ATOM 1712 O O . LYS A 1 219 ? 1.769 2.087 23.017 1.00 95.44 219 LYS A O 1
ATOM 1717 N N . TYR A 1 220 ? 3.975 2.026 22.585 1.00 96.38 220 TYR A N 1
ATOM 1718 C CA . TYR A 1 220 ? 4.348 1.155 23.687 1.00 96.38 220 TYR A CA 1
ATOM 1719 C C . TYR A 1 220 ? 4.852 1.972 24.890 1.00 96.38 220 TYR A C 1
ATOM 1721 O O . TYR A 1 220 ? 5.620 2.921 24.737 1.00 96.38 220 TYR A O 1
ATOM 1729 N N . ILE A 1 221 ? 4.406 1.632 26.102 1.00 96.19 221 ILE A N 1
ATOM 1730 C CA . ILE A 1 221 ? 4.790 2.303 27.351 1.00 96.19 221 ILE A CA 1
ATOM 1731 C C . ILE A 1 221 ? 5.637 1.339 28.185 1.00 96.19 221 ILE A C 1
ATOM 1733 O O . ILE A 1 221 ? 5.108 0.623 29.037 1.00 96.19 221 ILE A O 1
ATOM 1737 N N . ALA A 1 222 ? 6.958 1.373 27.984 1.00 94.31 222 ALA A N 1
ATOM 1738 C CA . ALA A 1 222 ? 7.911 0.443 28.601 1.00 94.31 222 ALA A CA 1
ATOM 1739 C C . ALA A 1 222 ? 7.761 0.324 30.129 1.00 94.31 222 ALA A C 1
ATOM 1741 O O . ALA A 1 222 ? 7.619 -0.774 30.652 1.00 94.31 222 ALA A O 1
ATOM 1742 N N . ARG A 1 223 ? 7.662 1.452 30.852 1.00 95.94 223 ARG A N 1
ATOM 1743 C CA . ARG A 1 223 ? 7.519 1.459 32.326 1.00 95.94 223 ARG A CA 1
ATOM 1744 C C . ARG A 1 223 ? 6.265 0.752 32.861 1.00 95.94 223 ARG A C 1
ATOM 1746 O O . ARG A 1 223 ? 6.210 0.436 34.040 1.00 95.94 223 ARG A O 1
ATOM 1753 N N . LYS A 1 224 ? 5.223 0.607 32.034 1.00 95.31 224 LYS A N 1
ATOM 1754 C CA . LYS A 1 224 ? 3.963 -0.064 32.401 1.00 95.31 224 LYS A CA 1
ATOM 1755 C C . LYS A 1 224 ? 3.846 -1.448 31.775 1.00 95.31 224 LYS A C 1
ATOM 1757 O O . LYS A 1 224 ? 2.857 -2.117 32.036 1.00 95.31 224 LYS A O 1
ATOM 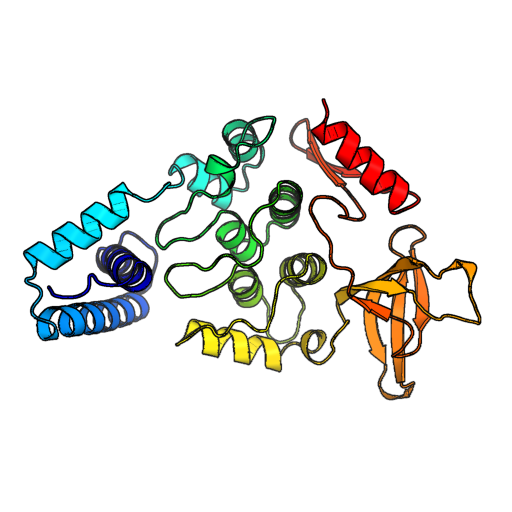1762 N N . ASP A 1 225 ? 4.787 -1.801 30.908 1.00 95.12 225 ASP A N 1
ATOM 1763 C CA . ASP A 1 225 ? 4.727 -2.947 30.019 1.00 95.12 225 ASP A CA 1
ATOM 1764 C C . ASP A 1 225 ? 3.394 -3.095 29.253 1.00 95.12 225 ASP A C 1
ATOM 1766 O O . ASP A 1 225 ? 2.782 -4.160 29.186 1.00 95.12 225 ASP A O 1
ATOM 1770 N N . ARG A 1 226 ? 2.885 -1.977 28.719 1.00 97.19 226 ARG A N 1
ATOM 1771 C CA . ARG A 1 226 ? 1.554 -1.915 28.095 1.00 97.19 226 ARG A CA 1
ATOM 1772 C C . ARG A 1 226 ? 1.541 -1.098 26.817 1.00 97.19 226 ARG A C 1
ATOM 1774 O O . ARG A 1 226 ? 2.260 -0.106 26.694 1.00 97.19 226 ARG A O 1
ATOM 1781 N N . TYR A 1 227 ? 0.648 -1.472 25.914 1.00 98.06 227 TYR A N 1
ATOM 1782 C CA . TYR A 1 227 ? 0.309 -0.702 24.726 1.00 98.06 227 TYR A CA 1
ATOM 1783 C C . TYR A 1 227 ? -0.778 0.312 25.035 1.00 98.06 227 TYR A C 1
ATOM 1785 O O . TYR A 1 227 ? -1.727 -0.007 25.748 1.00 98.06 227 TYR A O 1
ATOM 1793 N N . LYS A 1 228 ? -0.649 1.521 24.489 1.00 98.19 228 LYS A N 1
ATOM 1794 C CA . LYS A 1 228 ? -1.765 2.458 24.356 1.00 98.19 228 LYS A CA 1
ATOM 1795 C C . LYS A 1 228 ? -2.421 2.199 23.008 1.00 98.19 228 LYS A C 1
ATOM 1797 O O . LYS A 1 228 ? -1.743 2.300 21.988 1.00 98.19 228 LYS A O 1
ATOM 1802 N N . VAL A 1 229 ? -3.702 1.861 23.023 1.00 98.38 229 VAL A N 1
ATOM 1803 C CA . VAL A 1 229 ? -4.477 1.529 21.826 1.00 98.38 229 VAL A CA 1
ATOM 1804 C C . VAL A 1 229 ? -5.712 2.405 21.747 1.00 98.38 229 VAL A C 1
ATOM 1806 O O . VAL A 1 229 ? -6.221 2.830 22.785 1.00 98.38 229 VAL A O 1
ATOM 1809 N N . THR A 1 230 ? -6.177 2.641 20.526 1.00 98.38 230 THR A N 1
ATOM 1810 C CA . THR A 1 230 ? -7.430 3.341 20.240 1.00 98.38 230 THR A CA 1
ATOM 1811 C C . THR A 1 230 ? -8.285 2.460 19.343 1.00 98.38 230 THR A C 1
ATOM 1813 O O . THR A 1 230 ? -7.810 2.028 18.290 1.00 98.38 230 THR A O 1
ATOM 1816 N N . THR A 1 231 ? -9.509 2.138 19.768 1.00 97.75 231 THR A N 1
ATOM 1817 C CA . THR A 1 231 ? -10.424 1.302 18.975 1.00 97.75 231 THR A CA 1
ATOM 1818 C C . THR A 1 231 ? -10.782 1.991 17.664 1.00 97.75 231 THR A C 1
ATOM 1820 O O . THR A 1 231 ? -10.853 3.218 17.580 1.00 97.75 231 THR A O 1
ATOM 1823 N N . GLU A 1 232 ? -10.944 1.195 16.610 1.00 95.62 232 GLU A N 1
ATOM 1824 C CA . GLU A 1 232 ? -11.110 1.705 15.248 1.00 95.62 232 GLU A CA 1
ATOM 1825 C C . GLU A 1 232 ? -12.435 2.461 15.070 1.00 95.62 232 GLU A C 1
ATOM 1827 O O . GLU A 1 232 ? -12.423 3.585 14.566 1.00 95.62 232 GLU A O 1
ATOM 1832 N N . HIS A 1 233 ? -13.536 1.879 15.559 1.00 95.00 233 HIS A N 1
ATOM 1833 C CA . HIS A 1 233 ? -14.903 2.387 15.364 1.00 95.00 233 HIS A CA 1
ATOM 1834 C C . HIS A 1 233 ? -15.339 3.317 16.499 1.00 95.00 233 HIS A C 1
ATOM 1836 O O . HIS A 1 233 ? -15.591 4.496 16.274 1.00 95.00 233 HIS A O 1
ATOM 1842 N N . ALA A 1 234 ? -15.296 2.837 17.746 1.00 94.81 234 ALA A N 1
ATOM 1843 C CA . ALA A 1 234 ? -15.728 3.614 18.913 1.00 94.81 234 ALA A CA 1
ATOM 1844 C C . ALA A 1 234 ? -14.740 4.717 19.352 1.00 94.81 234 ALA A C 1
ATOM 1846 O O . ALA A 1 234 ? -15.070 5.532 20.211 1.00 94.81 234 ALA A O 1
ATOM 1847 N N . ARG A 1 235 ? -13.517 4.743 18.797 1.00 95.69 235 ARG A N 1
ATOM 1848 C CA . ARG A 1 235 ? -12.448 5.704 19.144 1.00 95.69 235 ARG A CA 1
ATOM 1849 C C . ARG A 1 235 ? -12.116 5.759 20.643 1.00 95.69 235 ARG A C 1
ATOM 1851 O O . ARG A 1 235 ? -11.617 6.767 21.140 1.00 95.69 235 ARG A O 1
ATOM 1858 N N . GLU A 1 236 ? -12.336 4.662 21.364 1.00 96.56 236 GLU A N 1
ATOM 1859 C CA . GLU A 1 236 ? -11.991 4.538 22.778 1.00 96.56 236 GLU A CA 1
ATOM 1860 C C . GLU A 1 236 ? -10.492 4.290 22.931 1.00 96.56 236 GLU A C 1
ATOM 1862 O O . GLU A 1 236 ? -9.945 3.354 22.346 1.00 96.56 236 GLU A O 1
ATOM 1867 N N . THR A 1 237 ? -9.830 5.083 23.772 1.00 98.25 237 THR A N 1
ATOM 1868 C CA . THR A 1 237 ? -8.396 4.952 24.031 1.00 98.25 237 THR A CA 1
ATOM 1869 C C . THR A 1 237 ? -8.128 4.384 25.419 1.00 98.25 237 THR A C 1
ATOM 1871 O O . THR A 1 237 ? -8.530 4.960 26.430 1.00 98.25 237 THR A O 1
ATOM 1874 N N . PHE A 1 238 ? -7.367 3.295 25.501 1.00 97.62 238 PHE A N 1
ATOM 1875 C CA . PHE A 1 238 ? -7.005 2.668 26.775 1.00 97.62 238 PHE A CA 1
ATOM 1876 C C . PHE A 1 238 ? -5.686 1.897 26.677 1.00 97.62 238 PHE A C 1
ATOM 1878 O O . PHE A 1 238 ? -4.997 1.902 25.657 1.00 97.62 238 PHE A O 1
ATOM 1885 N N . LEU A 1 239 ? -5.281 1.287 27.793 1.00 97.81 239 LEU A N 1
ATOM 1886 C CA . LEU A 1 239 ? -4.073 0.474 27.854 1.00 97.81 239 LEU A CA 1
ATOM 1887 C C . LEU A 1 239 ? -4.410 -1.014 27.776 1.00 97.81 239 LEU A C 1
ATOM 1889 O O . LEU A 1 239 ? -5.327 -1.473 28.452 1.00 97.81 239 LEU A O 1
ATOM 1893 N N . VAL A 1 240 ? -3.589 -1.794 27.084 1.00 97.81 240 VAL A N 1
ATOM 1894 C CA . VAL A 1 240 ? -3.677 -3.264 27.042 1.00 97.81 240 VAL A CA 1
ATOM 1895 C C . VAL A 1 240 ? -2.307 -3.892 27.293 1.00 97.81 240 VAL A C 1
ATOM 1897 O O . VAL A 1 240 ? -1.282 -3.228 27.130 1.00 97.81 240 VAL A O 1
ATOM 1900 N N . GLY A 1 241 ? -2.276 -5.132 27.781 1.00 96.44 241 GLY A N 1
ATOM 1901 C CA . GLY A 1 241 ? -1.033 -5.886 27.966 1.00 96.44 241 GLY A CA 1
ATOM 1902 C C . GLY A 1 241 ? -0.455 -6.375 26.637 1.00 96.44 241 GLY A C 1
ATOM 1903 O O . GLY A 1 241 ? -1.124 -6.326 25.606 1.00 96.44 241 GLY A O 1
ATOM 1904 N N . ARG A 1 242 ? 0.784 -6.883 26.655 1.00 92.88 242 ARG A N 1
ATOM 1905 C CA . ARG A 1 242 ? 1.441 -7.401 25.441 1.00 92.88 242 ARG A CA 1
ATOM 1906 C C . ARG A 1 242 ? 0.671 -8.539 24.769 1.00 92.88 242 ARG A C 1
ATOM 1908 O O . ARG A 1 242 ? 0.558 -8.562 23.553 1.00 92.88 242 ARG A O 1
ATOM 1915 N N . ASN A 1 243 ? 0.080 -9.423 25.570 1.00 95.50 243 ASN A N 1
ATOM 1916 C CA . ASN A 1 243 ? -0.626 -10.617 25.090 1.00 95.50 243 ASN A CA 1
ATOM 1917 C C . ASN A 1 243 ? -2.096 -10.342 24.724 1.00 95.50 243 ASN A C 1
ATOM 1919 O O . ASN A 1 243 ? -2.873 -11.280 24.536 1.00 95.50 243 ASN A O 1
ATOM 1923 N N . ASN A 1 244 ? -2.494 -9.064 24.693 1.00 97.81 244 ASN A N 1
ATOM 1924 C CA . ASN A 1 244 ? -3.858 -8.649 24.386 1.00 97.81 244 ASN A CA 1
ATOM 1925 C C . ASN A 1 244 ? -4.058 -8.192 22.943 1.00 97.81 244 ASN A C 1
ATOM 1927 O O . ASN A 1 244 ? -5.142 -7.724 22.611 1.00 97.81 244 ASN A O 1
ATOM 1931 N N . LEU A 1 245 ? -3.031 -8.292 22.104 1.00 98.19 245 LEU A N 1
ATOM 1932 C CA . LEU A 1 245 ? -3.083 -7.851 20.720 1.00 98.19 245 LEU A CA 1
ATOM 1933 C C . LEU A 1 245 ? -2.625 -8.969 19.796 1.00 98.19 245 LEU A C 1
ATOM 1935 O O . LEU A 1 245 ? -1.692 -9.707 20.108 1.00 98.19 245 LEU A O 1
ATOM 1939 N N . LYS A 1 246 ? -3.287 -9.056 18.648 1.00 97.56 246 LYS A N 1
ATOM 1940 C CA . LYS A 1 246 ? -2.869 -9.859 17.503 1.00 97.56 246 LYS A CA 1
ATOM 1941 C C . LYS A 1 246 ? -2.855 -8.961 16.270 1.00 97.56 246 LYS A C 1
ATOM 1943 O O . LYS A 1 246 ? -3.779 -8.171 16.088 1.00 97.56 246 LYS A O 1
ATOM 1948 N N . ARG A 1 247 ? -1.832 -9.073 15.420 1.00 95.94 247 ARG A N 1
ATOM 1949 C CA . ARG A 1 247 ? -1.772 -8.355 14.135 1.00 95.94 247 ARG A CA 1
ATOM 1950 C C . ARG A 1 247 ? -3.008 -8.689 13.284 1.00 95.94 247 ARG A C 1
ATOM 1952 O O . ARG A 1 247 ? -3.367 -9.860 13.153 1.00 95.94 247 ARG A O 1
ATOM 1959 N N . ARG A 1 248 ? -3.656 -7.655 12.745 1.00 96.88 248 ARG A N 1
ATOM 1960 C CA . ARG A 1 248 ? -4.801 -7.742 11.828 1.00 96.88 248 ARG A CA 1
ATOM 1961 C C . ARG A 1 248 ? -4.764 -6.522 10.916 1.00 96.88 248 ARG A C 1
ATOM 1963 O O . ARG A 1 248 ? -5.552 -5.587 11.077 1.00 96.88 248 ARG A O 1
ATOM 1970 N N . ASP A 1 249 ? -3.772 -6.502 10.032 1.00 96.69 249 ASP A N 1
ATOM 1971 C CA . ASP A 1 249 ? -3.604 -5.380 9.115 1.00 96.69 249 ASP A CA 1
ATOM 1972 C C . ASP A 1 249 ? -4.817 -5.235 8.204 1.00 96.69 249 ASP A C 1
ATOM 1974 O O . ASP A 1 249 ? -5.654 -6.135 8.082 1.00 96.69 249 ASP A O 1
ATOM 1978 N N . ARG A 1 250 ? -4.920 -4.066 7.585 1.00 97.88 250 ARG A N 1
ATOM 1979 C CA . ARG A 1 250 ? -5.970 -3.818 6.608 1.00 97.88 250 ARG A CA 1
ATOM 1980 C C . ARG A 1 250 ? -5.732 -4.635 5.358 1.00 97.88 250 ARG A C 1
ATOM 1982 O O . ARG A 1 250 ? -4.602 -4.819 4.923 1.00 97.88 250 ARG A O 1
ATOM 1989 N N . THR A 1 251 ? -6.830 -5.068 4.770 1.00 97.38 251 THR A N 1
ATOM 1990 C CA . THR A 1 251 ? -6.852 -5.664 3.442 1.00 97.38 251 THR A CA 1
ATOM 1991 C C . THR A 1 251 ? -7.931 -4.968 2.624 1.00 97.38 251 THR A C 1
ATOM 1993 O O . THR A 1 251 ? -8.785 -4.285 3.199 1.00 97.38 251 THR A O 1
ATOM 1996 N N . PRO A 1 252 ? -7.948 -5.158 1.297 1.00 96.69 252 PRO A N 1
ATOM 1997 C CA . PRO A 1 252 ? -9.026 -4.636 0.472 1.00 96.69 252 PRO A CA 1
ATOM 1998 C C . PRO A 1 252 ? -10.421 -5.110 0.931 1.00 96.69 252 PRO A C 1
ATOM 2000 O O . PRO A 1 252 ? -11.389 -4.393 0.719 1.00 96.69 252 PRO A O 1
ATOM 2003 N N . ASP A 1 253 ? -10.521 -6.276 1.586 1.00 96.25 253 ASP A N 1
ATOM 2004 C CA . ASP A 1 253 ? -11.774 -6.832 2.122 1.00 96.25 253 ASP A CA 1
ATOM 2005 C C . ASP A 1 253 ? -12.065 -6.456 3.586 1.00 96.25 253 ASP A C 1
ATOM 2007 O O . ASP A 1 253 ? -13.225 -6.451 3.985 1.00 96.25 253 ASP A O 1
ATOM 2011 N N . ASP A 1 254 ? -11.048 -6.142 4.398 1.00 97.06 254 ASP A N 1
ATOM 2012 C CA . ASP A 1 254 ? -11.180 -5.716 5.803 1.00 97.06 254 ASP A CA 1
ATOM 2013 C C . ASP A 1 254 ? -10.424 -4.396 6.071 1.00 97.06 254 ASP A C 1
ATOM 2015 O O . ASP A 1 254 ? -9.478 -4.371 6.870 1.00 97.06 254 ASP A O 1
ATOM 2019 N N . PRO A 1 255 ? -10.799 -3.281 5.412 1.00 97.19 255 PRO A N 1
ATOM 2020 C CA . PRO A 1 255 ? -10.064 -2.024 5.541 1.00 97.19 255 PRO A CA 1
ATOM 2021 C C . PRO A 1 255 ? -10.403 -1.245 6.825 1.00 97.19 255 PRO A C 1
ATOM 2023 O O . PRO A 1 255 ? -9.665 -0.338 7.213 1.00 97.19 255 PRO A O 1
ATOM 2026 N N . GLY A 1 256 ? -11.516 -1.558 7.498 1.00 96.50 256 GLY A N 1
ATOM 2027 C CA . GLY A 1 256 ? -11.981 -0.862 8.711 1.00 96.50 256 GLY A CA 1
ATOM 2028 C C . GLY A 1 256 ? -12.515 0.563 8.481 1.00 96.50 256 GLY A C 1
ATOM 2029 O O . GLY A 1 256 ? -13.047 1.186 9.394 1.00 96.50 256 GLY A O 1
ATOM 2030 N N . TYR A 1 257 ? -12.388 1.082 7.263 1.00 96.88 257 TYR A N 1
ATOM 2031 C CA . TYR A 1 257 ? -13.000 2.299 6.734 1.00 96.88 257 TYR A CA 1
ATOM 2032 C C . TYR A 1 257 ? -13.010 2.195 5.203 1.00 96.88 257 TYR A C 1
ATOM 2034 O O . TYR A 1 257 ? -12.288 1.373 4.639 1.00 96.88 257 TYR A O 1
ATOM 2042 N N . TYR A 1 258 ? -13.754 3.057 4.513 1.00 97.50 258 TYR A N 1
ATOM 2043 C CA . TYR A 1 258 ? -13.705 3.124 3.052 1.00 97.50 258 TYR A CA 1
ATOM 2044 C C . TYR A 1 258 ? -13.507 4.561 2.575 1.00 97.50 258 TYR A C 1
ATOM 2046 O O . TYR A 1 258 ? -13.915 5.494 3.260 1.00 97.50 258 TYR A O 1
ATOM 2054 N N . VAL A 1 259 ? -12.829 4.765 1.448 1.00 97.00 259 VAL A N 1
ATOM 2055 C CA . VAL A 1 259 ? -12.666 6.087 0.835 1.00 97.00 259 VAL A CA 1
ATOM 2056 C C . VAL A 1 259 ? -13.218 5.994 -0.577 1.00 97.00 259 VAL A C 1
ATOM 2058 O O . VAL A 1 259 ? -12.909 5.056 -1.300 1.00 97.00 259 VAL A O 1
ATOM 2061 N N . THR A 1 260 ? -14.064 6.943 -0.957 1.00 95.88 260 THR A N 1
ATOM 2062 C CA . THR A 1 260 ? -14.490 7.134 -2.345 1.00 95.88 260 THR A CA 1
ATOM 2063 C C . THR A 1 260 ? -13.997 8.484 -2.844 1.00 95.88 260 THR A C 1
ATOM 2065 O O . THR A 1 260 ? -13.643 9.359 -2.050 1.00 95.88 260 THR A O 1
ATOM 2068 N N . PHE A 1 261 ? -13.933 8.639 -4.161 1.00 96.00 261 PHE A N 1
ATOM 2069 C CA . PHE A 1 261 ? -13.678 9.917 -4.809 1.00 96.00 261 PHE A CA 1
ATOM 2070 C C . PHE A 1 261 ? -14.861 10.213 -5.722 1.00 96.00 261 PHE A C 1
ATOM 2072 O O . PHE A 1 261 ? -15.109 9.481 -6.678 1.00 96.00 261 PHE A O 1
ATOM 2079 N N . GLU A 1 262 ? -15.629 11.234 -5.369 1.00 93.00 262 GLU A N 1
ATOM 2080 C CA . GLU A 1 262 ? -16.892 11.585 -6.013 1.00 93.00 262 GLU A CA 1
ATOM 2081 C C . GLU A 1 262 ? -16.964 13.104 -6.124 1.00 93.00 262 GLU A C 1
ATOM 2083 O O . GLU A 1 262 ? -16.638 13.804 -5.166 1.00 93.00 262 GLU A O 1
ATOM 2088 N N . ASP A 1 263 ? -17.394 13.611 -7.278 1.00 92.12 263 ASP A N 1
ATOM 2089 C CA . ASP A 1 263 ? -17.541 15.051 -7.531 1.00 92.12 263 ASP A CA 1
ATOM 2090 C C . ASP A 1 263 ? -16.249 15.861 -7.286 1.00 92.12 263 ASP A C 1
ATOM 2092 O O . ASP A 1 263 ? -16.289 17.023 -6.888 1.00 92.12 263 ASP A O 1
ATOM 2096 N N . GLY A 1 264 ? -15.084 15.244 -7.522 1.00 92.75 264 GLY A N 1
ATOM 2097 C CA . GLY A 1 264 ? -13.775 15.869 -7.313 1.00 92.75 264 GLY A CA 1
ATOM 2098 C C . GLY A 1 264 ? -13.282 15.868 -5.861 1.00 92.75 264 GLY A C 1
ATOM 2099 O O . GLY A 1 264 ? -12.215 16.419 -5.587 1.00 92.75 264 GLY A O 1
ATOM 2100 N N . GLU A 1 265 ? -14.016 15.248 -4.933 1.00 95.56 265 GLU A N 1
ATOM 2101 C CA . GLU A 1 265 ? -13.683 15.232 -3.510 1.00 95.56 265 GLU A CA 1
ATOM 2102 C C . GLU A 1 265 ? -13.549 13.814 -2.948 1.00 95.56 265 GLU A C 1
ATOM 2104 O O . GLU A 1 265 ? -14.271 12.882 -3.308 1.00 95.56 265 GLU A O 1
ATOM 2109 N N . TYR A 1 266 ? -12.631 13.661 -1.992 1.00 96.31 266 TYR A N 1
ATOM 2110 C CA . TYR A 1 266 ? -12.487 12.431 -1.224 1.00 96.31 266 TYR A CA 1
ATOM 2111 C C . TYR A 1 266 ? -13.537 12.360 -0.116 1.00 96.31 266 TYR A C 1
ATOM 2113 O O . TYR A 1 266 ? -13.572 13.207 0.777 1.00 96.31 266 TYR A O 1
ATOM 2121 N N . LYS A 1 267 ? -14.337 11.295 -0.112 1.00 96.81 267 LYS A N 1
ATOM 2122 C CA . LYS A 1 267 ? -15.316 11.010 0.940 1.00 96.81 267 LYS A CA 1
ATOM 2123 C C . LYS A 1 267 ? -14.849 9.818 1.759 1.00 96.81 267 LYS A C 1
ATOM 2125 O O . LYS A 1 267 ? -14.610 8.734 1.232 1.00 96.81 267 LYS A O 1
ATOM 2130 N N . ARG A 1 268 ? -14.708 10.014 3.071 1.00 96.06 268 ARG A N 1
ATOM 2131 C CA . ARG A 1 268 ? -14.344 8.948 4.010 1.00 96.06 268 ARG A CA 1
ATOM 2132 C C . ARG A 1 268 ? -15.597 8.372 4.661 1.00 96.06 268 ARG A C 1
ATOM 2134 O O . ARG A 1 268 ? -16.290 9.072 5.390 1.00 96.06 268 ARG A O 1
ATOM 2141 N N . HIS A 1 269 ? -15.810 7.079 4.470 1.00 96.62 269 HIS A N 1
ATOM 2142 C CA . HIS A 1 269 ? -16.865 6.288 5.092 1.00 96.62 269 HIS A CA 1
ATOM 2143 C C . HIS A 1 269 ? -16.318 5.592 6.339 1.00 96.62 269 HIS A C 1
ATOM 2145 O O . HIS A 1 269 ? -15.303 4.886 6.290 1.00 96.62 269 HIS A O 1
ATOM 2151 N N . THR A 1 270 ? -16.975 5.823 7.469 1.00 96.00 270 THR A N 1
ATOM 2152 C CA . THR A 1 270 ? -16.708 5.162 8.751 1.00 96.00 270 THR A CA 1
ATOM 2153 C C . THR A 1 270 ? -17.883 4.275 9.122 1.00 96.00 270 THR A C 1
ATOM 2155 O O . THR A 1 270 ? -18.993 4.507 8.658 1.00 96.00 270 THR A O 1
ATOM 2158 N N . PHE A 1 271 ? -17.636 3.287 9.973 1.00 96.69 271 PHE A N 1
ATOM 2159 C CA . PHE A 1 271 ? -18.605 2.249 10.305 1.00 96.69 271 PHE A CA 1
ATOM 2160 C C . PHE A 1 271 ? -18.665 2.065 11.820 1.00 96.69 271 PHE A C 1
ATOM 2162 O O . PHE A 1 271 ? -17.722 2.426 12.525 1.00 96.69 271 PHE A O 1
ATOM 2169 N N . GLU A 1 272 ? -19.749 1.481 12.318 1.00 95.38 272 GLU A N 1
ATOM 2170 C CA . GLU A 1 272 ? -19.885 1.132 13.736 1.00 95.38 272 GLU A CA 1
ATOM 2171 C C . GLU A 1 272 ? -19.151 -0.180 14.059 1.00 95.38 272 GLU A C 1
ATOM 2173 O O . GLU A 1 272 ? -18.827 -0.474 15.213 1.00 95.38 272 GLU A O 1
ATOM 2178 N N . SER A 1 273 ? -18.855 -0.996 13.039 1.00 95.19 273 SER A N 1
ATOM 2179 C CA . SER A 1 273 ? -18.132 -2.257 13.202 1.00 95.19 273 SER A CA 1
ATOM 2180 C C . SER A 1 273 ? -17.359 -2.696 11.954 1.00 95.19 273 SER A C 1
ATOM 2182 O O . SER A 1 273 ? -17.632 -2.275 10.830 1.00 95.19 273 SER A O 1
ATOM 2184 N N . ASN A 1 274 ? -16.429 -3.643 12.138 1.00 94.44 274 ASN A N 1
ATOM 2185 C CA . ASN A 1 274 ? -15.746 -4.296 11.015 1.00 94.44 274 ASN A CA 1
ATOM 2186 C C . ASN A 1 274 ? -16.724 -5.053 10.114 1.00 94.44 274 ASN A C 1
ATOM 2188 O O . ASN A 1 274 ? -16.540 -5.060 8.906 1.00 94.44 274 ASN A O 1
ATOM 2192 N N . GLY A 1 275 ? -17.751 -5.688 10.689 1.00 96.25 275 GLY A N 1
ATOM 2193 C CA . GLY A 1 275 ? -18.733 -6.452 9.919 1.00 96.25 275 GLY A CA 1
ATOM 2194 C C . GLY A 1 275 ? -19.500 -5.570 8.936 1.00 96.25 275 GLY A C 1
ATOM 2195 O O . GLY A 1 275 ? -19.611 -5.927 7.767 1.00 96.25 275 GLY A O 1
ATOM 2196 N N . GLU A 1 276 ? -19.931 -4.394 9.394 1.00 97.50 276 GLU A N 1
ATOM 2197 C CA . GLU A 1 276 ? -20.601 -3.385 8.567 1.00 97.50 276 GLU A CA 1
ATOM 2198 C C . GLU A 1 276 ? -19.674 -2.852 7.464 1.00 97.50 276 GLU A C 1
ATOM 2200 O O . GLU A 1 276 ? -20.059 -2.809 6.298 1.00 97.50 276 GLU A O 1
ATOM 2205 N N . CYS A 1 277 ? -18.419 -2.535 7.803 1.00 97.12 277 CYS A N 1
ATOM 2206 C CA . CYS A 1 277 ? -17.417 -2.116 6.820 1.00 97.12 277 CYS A CA 1
ATOM 2207 C C . CYS A 1 277 ? -17.201 -3.179 5.730 1.00 97.12 277 CYS A C 1
ATOM 2209 O O . CYS A 1 277 ? -17.218 -2.874 4.539 1.00 97.12 277 CYS A O 1
ATOM 2211 N N . GLN A 1 278 ? -17.030 -4.440 6.127 1.00 96.88 278 GLN A N 1
ATOM 2212 C CA . GLN A 1 278 ? -16.826 -5.553 5.199 1.00 96.88 278 GLN A CA 1
ATOM 2213 C C . GLN A 1 278 ? -18.059 -5.805 4.324 1.00 96.88 278 GLN A C 1
ATOM 2215 O O . GLN A 1 278 ? -17.924 -6.170 3.159 1.00 96.88 278 GLN A O 1
ATOM 2220 N N . GLU A 1 279 ? -19.264 -5.635 4.868 1.00 97.44 279 GLU A N 1
ATOM 2221 C CA . GLU A 1 279 ? -20.508 -5.743 4.105 1.00 97.44 279 GLU A CA 1
ATOM 2222 C C . GLU A 1 279 ? -20.635 -4.622 3.071 1.00 97.44 279 GLU A C 1
ATOM 2224 O O . GLU A 1 279 ? -20.918 -4.902 1.907 1.00 97.44 279 GLU A O 1
ATOM 2229 N N . PHE A 1 280 ? -20.322 -3.382 3.454 1.00 96.56 280 PHE A N 1
ATOM 2230 C CA . PHE A 1 280 ? -20.259 -2.252 2.530 1.00 96.56 280 PHE A CA 1
ATOM 2231 C C . PHE A 1 280 ? -19.295 -2.520 1.364 1.00 96.56 280 PHE A C 1
ATOM 2233 O O . PHE A 1 280 ? -19.672 -2.368 0.202 1.00 96.56 280 PHE A O 1
ATOM 2240 N N . VAL A 1 281 ? -18.079 -2.999 1.653 1.00 95.62 281 VAL A N 1
ATOM 2241 C CA . VAL A 1 281 ? -17.091 -3.354 0.618 1.00 95.62 281 VAL A CA 1
ATOM 2242 C C . VAL A 1 281 ? -17.591 -4.485 -0.285 1.00 95.62 281 VAL A C 1
ATOM 2244 O O . VAL A 1 281 ? -17.456 -4.403 -1.506 1.00 95.62 281 VAL A O 1
ATOM 2247 N N . ARG A 1 282 ? -18.192 -5.539 0.286 1.00 95.00 282 ARG A N 1
ATOM 2248 C CA . ARG A 1 282 ? -18.760 -6.654 -0.492 1.00 95.00 282 ARG A CA 1
ATOM 2249 C C . ARG A 1 282 ? -19.868 -6.187 -1.439 1.00 95.00 282 ARG A C 1
ATOM 2251 O O . ARG A 1 282 ? -19.914 -6.640 -2.582 1.00 95.00 282 ARG A O 1
ATOM 2258 N N . ASN A 1 283 ? -20.719 -5.265 -0.994 1.00 93.69 283 ASN A N 1
ATOM 2259 C CA . ASN A 1 283 ? -21.792 -4.705 -1.815 1.00 93.69 283 ASN A CA 1
ATOM 2260 C C . ASN A 1 283 ? -21.244 -3.861 -2.976 1.00 93.69 283 ASN A C 1
ATOM 2262 O O . ASN A 1 283 ? -21.727 -3.992 -4.094 1.00 93.69 283 ASN A O 1
ATOM 2266 N N . LEU A 1 284 ? -20.186 -3.072 -2.754 1.00 88.38 284 LEU A N 1
ATOM 2267 C CA . LEU A 1 284 ? -19.537 -2.300 -3.825 1.00 88.38 284 LEU A CA 1
ATOM 2268 C C . LEU A 1 284 ? -18.890 -3.169 -4.910 1.00 88.38 284 LEU A C 1
ATOM 2270 O O . LEU A 1 284 ? -18.799 -2.742 -6.053 1.00 88.38 284 LEU A O 1
ATOM 2274 N N . ARG A 1 285 ? -18.413 -4.366 -4.558 1.00 83.12 285 ARG A N 1
ATOM 2275 C CA . ARG A 1 285 ? -17.736 -5.280 -5.497 1.00 83.12 285 ARG A CA 1
ATOM 2276 C C . ARG A 1 285 ? -18.684 -6.219 -6.241 1.00 83.12 285 ARG A C 1
ATOM 2278 O O . ARG A 1 285 ? -18.246 -6.912 -7.153 1.00 83.12 285 ARG A O 1
ATOM 2285 N N . SER A 1 286 ? -19.935 -6.316 -5.794 1.00 79.44 286 SER A N 1
ATOM 2286 C CA . SER A 1 286 ? -20.945 -7.216 -6.367 1.00 79.44 286 SER A CA 1
ATOM 2287 C C . SER A 1 286 ? -21.949 -6.516 -7.285 1.00 79.44 286 SER A C 1
ATOM 2289 O O . SER A 1 286 ? -22.689 -7.214 -7.980 1.00 79.44 286 SER A O 1
ATOM 2291 N N . GLY A 1 287 ? -21.970 -5.179 -7.290 1.00 57.53 287 GLY A N 1
ATOM 2292 C CA . GLY A 1 287 ? -22.688 -4.350 -8.265 1.00 57.53 287 GLY A CA 1
ATOM 2293 C C . GLY A 1 287 ? -21.824 -4.011 -9.469 1.00 57.53 287 GLY A C 1
ATOM 2294 O O . GLY A 1 287 ? -22.412 -3.890 -10.564 1.00 57.53 287 GLY A O 1
#

Mean predicted aligned error: 5.65 Å

Radius of gyration: 21.75 Å; Cα contacts (8 Å, |Δi|>4): 442; chains: 1; bounding box: 55×40×62 Å

Secondary structure (DSSP, 8-state):
-PPPPPHHHHHHHHHHHHHHTT-S---HHHHHHHHHHHHHHHHHHHHTT--HHHHHHHHHHHHHTS-BPPHHHHHHHHHT-HHHHHHHHTTTT-HHHHT-EETTTEEHHHHHHHHT-HHHHHHHHHTT--TT---TTS--HHHHHHTTS-TT---HHHHHHHHTT--S-----HHHHHHHHHHHHH-TTTTSSSTTSEEEE---TT-GGGTT-EEEEEEEEGGGTEEEEEETTT--EEEEEGGGEEE----SS--SSEEEEETTEEEEE--SSHHHHHHHHHHHHH-

pLDDT: mean 90.79, std 8.94, range [55.5, 98.44]

Nearest PDB structures (foldseek):
  6za8-assembly1_AAA  TM=5.200E-01  e=1.031E-03  Rattus norvegicus
  6z8n-assembly1_AAA  TM=5.514E-01  e=1.746E-03  Rattus norvegicus
  1ot8-assembly3_C  TM=5.110E-01  e=1.163E-02  Drosophila melanogaster
  1oy3-assembly1_D  TM=6.326E-01  e=6.613E-02  Mus musculus
  1k3z-assembly1_D  TM=5.902E-01  e=5.357E-02  Mus musculus

InterPro domains:
  IPR002110 Ankyrin repeat [PF12796] (85-167)
  IPR002110 Ankyrin repeat [PS50088] (104-136)
  IPR002110 Ankyrin repeat [SM00248] (104-133)
  IPR036770 Ankyrin repeat-containing domain superfamily [G3DSA:1.25.40.20] (69-178)
  IPR036770 Ankyrin repeat-containing domain superfamily [SSF48403] (98-169)

Foldseek 3Di:
DQDDDDLLLLLLLQQLVCVLVPVDPDDPVRNVVSVVVNVVSVVVVVVSVDDPVNSVVVSVVSVVPAQAADPVLVVCLVVVVLVVVDVVLDVVGDPSNQCHAYRQSHGSLLSNLLNLVLLSNQVSQLSPRDLCGAGSQRAGSLLSNLVPDDLEDDRPSNLQSVLQPHDLPRPRDDPSVVSSVSSCVRYVQNVDDQASYKWAFDDPVVCVVRHRFIWHFNDQDVVVQWTFIATLAVRDTDIDHPVGIDGDGAHSQQNQWDWDQDPNDIDIGHDNGSVVVNVVSVVSVVD